Protein AF-A6R473-F1 (afdb_monomer_lite)

Foldseek 3Di:
DPPFPWFKKWWKKWDDDQLAIWIWIFIPNQDDQFKGKIKTAHPPQADPVRHGDPPRIDIDMDGHHPVVVDDKDWDWDADQQKIWIDINNHTDDIDRPSRHDDGTDIDTDMDDDCDPHRHHGGPDDDDDDDDDDDDDDDDPCVVVCNPVVQVVQCVVQVHDDPPGDRDDPPPPPDDDDPVDDDDDDDPPPVVVVVVVVVVVVVVVVVD

Sequence (207 aa):
MENANGGRCAAFFCIHDDKNEIDIEILSREFKPDWFTVHYTTHPALDKHGQVIANATTVIPFHGDNLLNLFQRHRFDWTKEELRFYQNSTLVHANAFQIPDAPGHAYLNVWADGGAWSGAPSTTDVFLTIKLIAIYHNTSASDQGLDKVFNERCKKAGGPSNVTICLDTRVESGVVDPSSSGSAVVPLQLWILSMLCVAFAMVVSAV

pLDDT: mean 85.79, std 13.29, range [46.47, 97.88]

Structure (mmCIF, N/CA/C/O backbone):
data_AF-A6R473-F1
#
_entry.id   AF-A6R473-F1
#
loop_
_atom_site.group_PDB
_atom_site.id
_atom_site.type_symbol
_atom_site.label_atom_id
_atom_site.label_alt_id
_atom_site.label_comp_id
_atom_site.label_asym_id
_atom_site.label_entity_id
_atom_site.label_seq_id
_atom_site.pdbx_PDB_ins_code
_atom_site.Cartn_x
_atom_site.Cartn_y
_atom_site.Cartn_z
_atom_site.occupancy
_atom_site.B_iso_or_equiv
_atom_site.auth_seq_id
_atom_site.auth_comp_id
_atom_site.auth_asym_id
_atom_site.auth_atom_id
_atom_site.pdbx_PDB_model_num
ATOM 1 N N . MET A 1 1 ? 7.375 7.753 -8.113 1.00 82.88 1 MET A N 1
ATOM 2 C CA . MET A 1 1 ? 8.827 7.523 -7.974 1.00 82.88 1 MET A CA 1
ATOM 3 C C . MET A 1 1 ? 9.523 8.410 -8.983 1.00 82.88 1 MET A C 1
ATOM 5 O O . MET A 1 1 ? 9.624 8.052 -10.149 1.00 82.88 1 MET A O 1
ATOM 9 N N . GLU A 1 2 ? 9.882 9.610 -8.548 1.00 85.56 2 GLU A N 1
ATOM 10 C CA . GLU A 1 2 ? 10.487 10.643 -9.389 1.00 85.56 2 GLU A CA 1
ATOM 11 C C . GLU A 1 2 ? 11.970 10.325 -9.617 1.00 85.56 2 GLU A C 1
ATOM 13 O O . GLU A 1 2 ? 12.623 9.768 -8.734 1.00 85.56 2 GLU A O 1
ATOM 18 N N . ASN A 1 3 ? 12.492 10.674 -10.798 1.00 85.50 3 ASN A N 1
ATOM 19 C CA . ASN A 1 3 ? 13.893 10.493 -11.210 1.00 85.50 3 ASN A CA 1
ATOM 20 C C . ASN A 1 3 ? 14.410 9.047 -11.294 1.00 85.50 3 ASN A C 1
ATOM 22 O O . ASN A 1 3 ? 15.611 8.857 -11.476 1.00 85.50 3 ASN A O 1
ATOM 26 N N . ALA A 1 4 ? 13.551 8.029 -11.199 1.00 86.19 4 ALA A N 1
ATOM 27 C CA . ALA A 1 4 ? 13.985 6.637 -11.284 1.00 86.19 4 ALA A CA 1
ATOM 28 C C . ALA A 1 4 ? 14.578 6.302 -12.666 1.00 86.19 4 ALA A C 1
ATOM 30 O O . ALA A 1 4 ? 13.865 6.283 -13.668 1.00 86.19 4 ALA A O 1
ATOM 31 N N . ASN A 1 5 ? 15.878 5.995 -12.702 1.00 88.88 5 ASN A N 1
ATOM 32 C CA . ASN A 1 5 ? 16.591 5.476 -13.868 1.00 88.88 5 ASN A CA 1
ATOM 33 C C . ASN A 1 5 ? 17.264 4.146 -13.499 1.00 88.88 5 ASN A C 1
ATOM 35 O O . ASN A 1 5 ? 18.459 4.082 -13.207 1.00 88.88 5 ASN A O 1
ATOM 39 N N . GLY A 1 6 ? 16.439 3.101 -13.436 1.00 91.31 6 GLY A N 1
ATOM 40 C CA . GLY A 1 6 ? 16.779 1.774 -12.934 1.00 91.31 6 GLY A CA 1
ATOM 41 C C . GLY A 1 6 ? 15.689 1.240 -12.004 1.00 91.31 6 GLY A C 1
ATOM 42 O O . GLY A 1 6 ? 14.563 1.739 -11.978 1.00 91.31 6 GLY A O 1
ATOM 43 N N . GLY A 1 7 ? 16.029 0.203 -11.252 1.00 94.81 7 GLY A N 1
ATOM 44 C CA . GLY A 1 7 ? 15.155 -0.548 -10.364 1.00 94.81 7 GLY A CA 1
ATOM 45 C C . GLY A 1 7 ? 15.055 0.030 -8.954 1.00 94.81 7 GLY A C 1
ATOM 46 O O . GLY A 1 7 ? 16.066 0.369 -8.337 1.00 94.81 7 GLY A O 1
ATOM 47 N N . ARG A 1 8 ? 13.821 0.148 -8.467 1.00 95.12 8 ARG A N 1
ATOM 48 C CA . ARG A 1 8 ? 13.387 0.486 -7.107 1.00 95.12 8 ARG A CA 1
ATOM 49 C C . ARG A 1 8 ? 12.013 -0.150 -6.891 1.00 95.12 8 ARG A C 1
ATOM 51 O O . ARG A 1 8 ? 11.230 -0.228 -7.842 1.00 95.12 8 ARG A O 1
ATOM 58 N N . CYS A 1 9 ? 11.718 -0.544 -5.658 1.00 96.75 9 CYS A N 1
ATOM 59 C CA . CYS A 1 9 ? 10.361 -0.855 -5.220 1.00 96.75 9 CYS A CA 1
ATOM 60 C C . CYS A 1 9 ? 9.870 0.270 -4.308 1.00 96.75 9 CYS A C 1
ATOM 62 O O . CYS A 1 9 ? 10.578 0.656 -3.378 1.00 96.75 9 CYS A O 1
ATOM 64 N N . ALA A 1 10 ? 8.684 0.805 -4.586 1.00 95.94 10 ALA A N 1
ATOM 65 C CA . ALA A 1 10 ? 7.913 1.568 -3.614 1.00 95.94 10 ALA A CA 1
ATOM 66 C C . ALA A 1 10 ? 6.802 0.669 -3.077 1.00 95.94 10 ALA A C 1
ATOM 68 O O . ALA A 1 10 ? 6.020 0.147 -3.874 1.00 95.94 10 ALA A O 1
ATOM 69 N N . ALA A 1 11 ? 6.726 0.530 -1.755 1.00 96.25 11 ALA A N 1
ATOM 70 C CA . ALA A 1 11 ? 5.769 -0.347 -1.099 1.00 96.25 11 ALA A CA 1
ATOM 71 C C . ALA A 1 11 ? 4.962 0.418 -0.049 1.00 96.25 11 ALA A C 1
ATOM 73 O O . ALA A 1 11 ? 5.524 1.167 0.754 1.00 96.25 11 ALA A O 1
ATOM 74 N N . PHE A 1 12 ? 3.647 0.208 -0.054 1.00 96.31 12 PHE A N 1
ATOM 75 C CA . PHE A 1 12 ? 2.775 0.467 1.089 1.00 96.31 12 PHE A CA 1
ATOM 76 C C . PHE A 1 12 ? 2.203 -0.866 1.550 1.00 96.31 12 PHE A C 1
ATOM 78 O O . PHE A 1 12 ? 1.538 -1.539 0.762 1.00 96.31 12 PHE A O 1
ATOM 85 N N . PHE A 1 13 ? 2.456 -1.230 2.802 1.00 96.25 13 PHE A N 1
ATOM 86 C CA . PHE A 1 13 ? 2.133 -2.561 3.293 1.00 96.25 13 PHE A CA 1
ATOM 87 C C . PHE A 1 13 ? 1.716 -2.572 4.758 1.00 96.25 13 PHE A C 1
ATOM 89 O O . PHE A 1 13 ? 2.015 -1.645 5.512 1.00 96.25 13 PHE A O 1
ATOM 96 N N . CYS A 1 14 ? 0.985 -3.610 5.154 1.00 95.56 14 CYS A N 1
ATOM 97 C CA . CYS A 1 14 ? 0.642 -3.896 6.544 1.00 95.56 14 CYS A CA 1
ATOM 98 C C . CYS A 1 14 ? 1.192 -5.271 6.901 1.00 95.56 14 CYS A C 1
ATOM 100 O O . CYS A 1 14 ? 0.820 -6.225 6.229 1.00 95.56 14 CYS A O 1
ATOM 102 N N . ILE A 1 15 ? 2.030 -5.371 7.936 1.00 95.31 15 ILE A N 1
ATOM 103 C CA . ILE A 1 15 ? 2.717 -6.616 8.316 1.00 95.31 15 ILE A CA 1
ATOM 104 C C . ILE A 1 15 ? 2.610 -6.895 9.817 1.00 95.31 15 ILE A C 1
ATOM 106 O O . ILE A 1 15 ? 2.796 -6.004 10.651 1.00 95.31 15 ILE A O 1
ATOM 110 N N . HIS A 1 16 ? 2.337 -8.151 10.158 1.00 95.00 16 HIS A N 1
ATOM 111 C CA . HIS A 1 16 ? 2.552 -8.713 11.493 1.00 95.00 16 HIS A CA 1
ATOM 112 C C . HIS A 1 16 ? 3.714 -9.717 11.487 1.00 95.00 16 HIS A C 1
ATOM 114 O O . HIS A 1 16 ? 4.607 -9.646 12.329 1.00 95.00 16 HIS A O 1
ATOM 120 N N . ASP A 1 17 ? 3.700 -10.632 10.517 1.00 95.25 17 ASP A N 1
ATOM 121 C CA . ASP A 1 17 ? 4.724 -11.641 10.247 1.00 95.25 17 ASP A CA 1
ATOM 122 C C . ASP A 1 17 ? 4.664 -12.069 8.766 1.00 95.25 17 ASP A C 1
ATOM 124 O O . ASP A 1 17 ? 3.782 -11.625 8.031 1.00 95.25 17 ASP A O 1
ATOM 128 N N . ASP A 1 18 ? 5.552 -12.976 8.345 1.00 90.62 18 ASP A N 1
ATOM 129 C CA . ASP A 1 18 ? 5.673 -13.466 6.957 1.00 90.62 18 ASP A CA 1
ATOM 130 C C . ASP A 1 18 ? 4.398 -14.129 6.382 1.00 90.62 18 ASP A C 1
ATOM 132 O O . ASP A 1 18 ? 4.354 -14.485 5.201 1.00 90.62 18 ASP A O 1
ATOM 136 N N . LYS A 1 19 ? 3.376 -14.388 7.210 1.00 93.38 19 LYS A N 1
ATOM 137 C CA . LYS A 1 19 ? 2.084 -14.966 6.799 1.00 93.38 19 LYS A CA 1
ATOM 138 C C . LYS A 1 19 ? 0.922 -13.986 6.914 1.00 93.38 19 LYS A C 1
ATOM 140 O O . LYS A 1 19 ? -0.190 -14.320 6.517 1.00 93.38 19 LYS A O 1
ATOM 145 N N . ASN A 1 20 ? 1.167 -12.821 7.491 1.00 96.12 20 ASN A N 1
ATOM 146 C CA . ASN A 1 20 ? 0.181 -11.802 7.794 1.00 96.12 20 ASN A CA 1
ATOM 147 C C . ASN A 1 20 ? 0.685 -10.474 7.241 1.00 96.12 20 ASN A C 1
ATOM 149 O O . ASN A 1 20 ? 0.965 -9.539 7.996 1.00 96.12 20 ASN A O 1
ATOM 153 N N . GLU A 1 21 ? 0.824 -10.424 5.919 1.00 96.88 21 GLU A N 1
ATOM 154 C CA . GLU A 1 21 ? 1.293 -9.248 5.201 1.00 96.88 21 GLU A CA 1
ATOM 155 C C . GLU A 1 21 ? 0.448 -8.985 3.947 1.00 96.88 21 GLU A C 1
ATOM 157 O O . GLU A 1 21 ? 0.025 -9.907 3.240 1.00 96.88 21 GLU A O 1
ATOM 162 N N . ILE A 1 22 ? 0.139 -7.705 3.737 1.00 97.38 22 ILE A N 1
ATOM 163 C CA . ILE A 1 22 ? -0.607 -7.178 2.592 1.00 97.38 22 ILE A CA 1
ATOM 164 C C . ILE A 1 22 ? 0.241 -6.099 1.949 1.00 97.38 22 ILE A C 1
ATOM 166 O O . ILE A 1 22 ? 0.521 -5.098 2.611 1.00 97.38 22 ILE A O 1
ATOM 170 N N . ASP A 1 23 ? 0.501 -6.228 0.653 1.00 97.50 23 ASP A N 1
ATOM 171 C CA . ASP A 1 23 ? 1.357 -5.303 -0.077 1.00 97.50 23 ASP A CA 1
ATOM 172 C C . ASP A 1 23 ? 0.655 -4.631 -1.245 1.00 97.50 23 ASP A C 1
ATOM 174 O O . ASP A 1 23 ? -0.131 -5.226 -1.993 1.00 97.50 23 ASP A O 1
ATOM 178 N N . ILE A 1 24 ? 1.013 -3.366 -1.432 1.00 97.88 24 ILE A N 1
ATOM 179 C CA . ILE A 1 24 ? 0.855 -2.638 -2.681 1.00 97.88 24 ILE A CA 1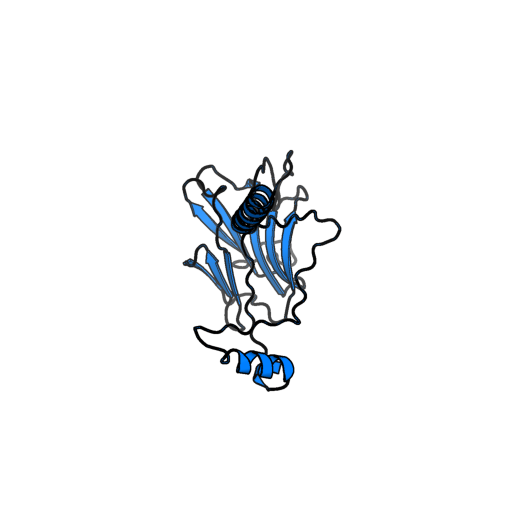
ATOM 180 C C . ILE A 1 24 ? 2.248 -2.193 -3.111 1.00 97.88 24 ILE A C 1
ATOM 182 O O . ILE A 1 24 ? 2.802 -1.248 -2.543 1.00 97.88 24 ILE A O 1
ATOM 186 N N . GLU A 1 25 ? 2.788 -2.846 -4.135 1.00 97.81 25 GLU A N 1
ATOM 187 C CA . GLU A 1 25 ? 4.139 -2.595 -4.629 1.00 97.81 25 GLU A CA 1
ATOM 188 C C . GLU A 1 25 ? 4.144 -2.082 -6.065 1.00 97.81 25 GLU A C 1
ATOM 190 O O . GLU A 1 25 ? 3.389 -2.525 -6.936 1.00 97.81 25 GLU A O 1
ATOM 195 N N . ILE A 1 26 ? 5.034 -1.129 -6.323 1.00 96.38 26 ILE A N 1
ATOM 196 C CA . ILE A 1 26 ? 5.258 -0.547 -7.641 1.00 96.38 26 ILE A CA 1
ATOM 197 C C . ILE A 1 26 ? 6.747 -0.624 -7.941 1.00 96.38 26 ILE A C 1
ATOM 199 O O . ILE A 1 26 ? 7.571 -0.139 -7.163 1.00 96.38 26 ILE A O 1
ATOM 203 N N . LEU A 1 27 ? 7.087 -1.186 -9.099 1.00 96.19 27 LEU A N 1
ATOM 204 C CA . LEU A 1 27 ? 8.467 -1.421 -9.507 1.00 96.19 27 LEU A CA 1
ATOM 205 C C . LEU A 1 27 ? 8.863 -0.449 -10.619 1.00 96.19 27 LEU A C 1
ATOM 207 O O . LEU A 1 27 ? 8.323 -0.495 -11.724 1.00 96.19 27 LEU A O 1
ATOM 211 N N . SER A 1 28 ? 9.848 0.417 -10.370 1.00 94.00 28 SER A N 1
ATOM 212 C CA . SER A 1 28 ? 10.250 1.432 -11.360 1.00 94.00 28 SER A CA 1
ATOM 213 C C . SER A 1 28 ? 10.844 0.827 -12.633 1.00 94.00 28 SER A C 1
ATOM 215 O O . SER A 1 28 ? 10.762 1.426 -13.701 1.00 94.00 28 SER A O 1
ATOM 217 N N . ARG A 1 29 ? 11.399 -0.388 -12.551 1.00 93.06 29 ARG A N 1
ATOM 218 C CA . ARG A 1 29 ? 11.903 -1.133 -13.717 1.00 93.06 29 ARG A CA 1
ATOM 219 C C . ARG A 1 29 ? 10.800 -1.510 -14.718 1.00 93.06 29 ARG A C 1
ATOM 221 O O . ARG A 1 29 ? 11.099 -1.837 -15.864 1.00 93.06 29 ARG A O 1
ATOM 228 N N . GLU A 1 30 ? 9.545 -1.517 -14.271 1.00 94.19 30 GLU A N 1
ATOM 229 C CA . GLU A 1 30 ? 8.376 -1.890 -15.071 1.00 94.19 30 GLU A CA 1
ATOM 230 C C . GLU A 1 30 ? 7.690 -0.669 -15.689 1.00 94.19 30 GLU A C 1
ATOM 232 O O . GLU A 1 30 ? 6.730 -0.813 -16.442 1.00 94.19 30 GLU A O 1
ATOM 237 N N . PHE A 1 31 ? 8.199 0.537 -15.423 1.00 92.12 31 PHE A N 1
ATOM 238 C CA . PHE A 1 31 ? 7.650 1.764 -15.980 1.00 92.12 31 PHE A CA 1
ATOM 239 C C . PHE A 1 31 ? 7.823 1.816 -17.495 1.00 92.12 31 PHE A C 1
ATOM 241 O O . PHE A 1 31 ? 8.910 1.599 -18.039 1.00 92.12 31 PHE A O 1
ATOM 248 N N . LYS A 1 32 ? 6.728 2.149 -18.174 1.00 89.94 32 LYS A N 1
ATOM 249 C CA . LYS A 1 32 ? 6.668 2.505 -19.590 1.00 89.94 32 LYS A CA 1
ATOM 250 C C . LYS A 1 32 ? 6.157 3.945 -19.723 1.00 89.94 32 LYS A C 1
ATOM 252 O O . LYS A 1 32 ? 5.627 4.491 -18.756 1.00 89.94 32 LYS A O 1
ATOM 257 N N . PRO A 1 33 ? 6.328 4.586 -20.895 1.00 84.56 33 PRO A N 1
ATOM 258 C CA . PRO A 1 33 ? 5.891 5.969 -21.093 1.00 84.56 33 PRO A CA 1
ATOM 259 C C . PRO A 1 33 ? 4.405 6.214 -20.787 1.00 84.56 33 PRO A C 1
ATOM 261 O O . PRO A 1 33 ? 4.052 7.285 -20.302 1.00 84.56 33 PRO A O 1
ATOM 264 N N . ASP A 1 34 ? 3.557 5.225 -21.057 1.00 88.44 34 ASP A N 1
ATOM 265 C CA . ASP A 1 34 ? 2.094 5.310 -21.031 1.00 88.44 34 ASP A CA 1
ATOM 266 C C . ASP A 1 34 ? 1.431 4.317 -20.060 1.00 88.44 34 ASP A C 1
ATOM 268 O O . ASP A 1 34 ? 0.206 4.318 -19.921 1.00 88.44 34 ASP A O 1
ATOM 272 N N . TRP A 1 35 ? 2.211 3.465 -19.383 1.00 91.69 35 TRP A N 1
ATOM 273 C CA . TRP A 1 35 ? 1.686 2.531 -18.388 1.00 91.69 35 TRP A CA 1
ATOM 274 C C . TRP A 1 35 ? 2.726 2.034 -17.381 1.00 91.69 35 TRP A C 1
ATOM 276 O O . TRP A 1 35 ? 3.935 2.094 -17.605 1.00 91.69 35 TRP A O 1
ATOM 286 N N . PHE A 1 36 ? 2.243 1.513 -16.258 1.00 93.00 36 PHE A N 1
ATOM 287 C CA . PHE A 1 36 ? 3.035 0.761 -15.285 1.00 93.00 36 PHE A CA 1
ATOM 288 C C . PHE A 1 36 ? 2.170 -0.304 -14.608 1.00 93.00 36 PHE A C 1
ATOM 290 O O . PHE A 1 36 ? 0.944 -0.274 -14.703 1.00 93.00 36 PHE A O 1
ATOM 297 N N . THR A 1 37 ? 2.799 -1.248 -13.922 1.00 95.44 37 THR A N 1
ATOM 298 C CA . THR A 1 37 ? 2.126 -2.306 -13.161 1.00 95.44 37 THR A CA 1
ATOM 299 C C . THR A 1 37 ? 2.164 -2.038 -11.665 1.00 95.44 37 THR A C 1
ATOM 301 O O . THR A 1 37 ? 3.130 -1.486 -11.137 1.00 95.44 37 THR A O 1
ATOM 304 N N . VAL A 1 38 ? 1.094 -2.440 -10.983 1.00 96.88 38 VAL A N 1
ATOM 305 C CA . VAL A 1 38 ? 1.035 -2.510 -9.519 1.00 96.88 38 VAL A CA 1
ATOM 306 C C . VAL A 1 38 ? 0.844 -3.966 -9.135 1.00 96.88 38 VAL A C 1
ATOM 308 O O . VAL A 1 38 ? 0.017 -4.665 -9.729 1.00 96.88 38 VAL A O 1
ATOM 311 N N . HIS A 1 39 ? 1.602 -4.398 -8.139 1.00 97.44 39 HIS A N 1
ATOM 312 C CA . HIS A 1 39 ? 1.531 -5.727 -7.557 1.00 97.44 39 HIS A CA 1
ATOM 313 C C . HIS A 1 39 ? 0.733 -5.632 -6.263 1.00 97.44 39 HIS A C 1
ATOM 315 O O . HIS A 1 39 ? 1.089 -4.875 -5.361 1.00 97.44 39 HIS A O 1
ATOM 321 N N . TYR A 1 40 ? -0.377 -6.360 -6.210 1.00 96.88 40 TYR A N 1
ATOM 322 C CA . TYR A 1 40 ? -1.219 -6.496 -5.029 1.00 96.88 40 TYR A CA 1
ATOM 323 C C . TYR A 1 40 ? -1.003 -7.887 -4.455 1.00 96.88 40 TYR A C 1
ATOM 325 O O . TYR A 1 40 ? -1.442 -8.865 -5.069 1.00 96.88 40 TYR A O 1
ATOM 333 N N . THR A 1 41 ? -0.315 -7.975 -3.321 1.00 96.00 41 THR A N 1
ATOM 334 C CA . THR A 1 41 ? 0.120 -9.255 -2.756 1.00 96.00 41 THR A CA 1
ATOM 335 C C . THR A 1 41 ? -0.496 -9.492 -1.382 1.00 96.00 41 THR A C 1
ATOM 337 O O . THR A 1 41 ? -0.605 -8.582 -0.566 1.00 96.00 41 THR A O 1
ATOM 340 N N . THR A 1 42 ? -0.913 -10.731 -1.136 1.00 95.56 42 THR A N 1
ATOM 341 C CA . THR A 1 42 ? -1.146 -11.290 0.199 1.00 95.56 42 THR A CA 1
ATOM 342 C C . THR A 1 42 ? -0.087 -12.340 0.458 1.00 95.56 42 THR A C 1
ATOM 344 O O . THR A 1 42 ? 0.052 -13.275 -0.334 1.00 95.56 42 THR A O 1
ATOM 347 N N . HIS A 1 43 ? 0.667 -12.183 1.536 1.00 95.50 43 HIS A N 1
ATOM 348 C CA . HIS A 1 43 ? 1.774 -13.073 1.844 1.00 95.50 43 HIS A CA 1
ATOM 349 C C . HIS A 1 43 ? 1.323 -14.361 2.549 1.00 95.50 43 HIS A C 1
ATOM 351 O O . HIS A 1 43 ? 0.352 -14.360 3.308 1.00 95.50 43 HIS A O 1
ATOM 357 N N . PRO A 1 44 ? 2.043 -15.477 2.331 1.00 95.44 44 PRO A N 1
ATOM 358 C CA . PRO A 1 44 ? 3.266 -15.588 1.529 1.00 95.44 44 PRO A CA 1
ATOM 359 C C . PRO A 1 44 ? 3.019 -15.633 0.010 1.00 95.44 44 PRO A C 1
ATOM 361 O O . PRO A 1 44 ? 2.173 -16.385 -0.470 1.00 95.44 44 PRO A O 1
ATOM 364 N N . ALA A 1 45 ? 3.843 -14.907 -0.757 1.00 93.81 45 ALA A N 1
ATOM 365 C CA . ALA A 1 45 ? 3.825 -14.938 -2.226 1.00 93.81 45 ALA A CA 1
ATOM 366 C C . ALA A 1 45 ? 4.445 -16.214 -2.828 1.00 93.81 45 ALA A C 1
ATOM 368 O O . ALA A 1 45 ? 4.102 -16.628 -3.940 1.00 93.81 45 ALA A O 1
ATOM 369 N N . LEU A 1 46 ? 5.373 -16.839 -2.098 1.00 94.12 46 LEU A N 1
ATOM 370 C CA . LEU A 1 46 ? 6.113 -18.027 -2.515 1.00 94.12 46 LEU A CA 1
ATOM 371 C C . LEU A 1 46 ? 5.875 -19.181 -1.540 1.00 94.12 46 LEU A C 1
ATOM 373 O O . LEU A 1 46 ? 5.762 -18.983 -0.330 1.00 94.12 46 LEU A O 1
ATOM 377 N N . ASP A 1 47 ? 5.832 -20.405 -2.056 1.00 94.12 47 ASP A N 1
ATOM 378 C CA . ASP A 1 47 ? 5.775 -21.604 -1.233 1.00 94.12 47 ASP A CA 1
ATOM 379 C C . ASP A 1 47 ? 7.157 -21.975 -0.664 1.00 94.12 47 ASP A C 1
ATOM 381 O O . ASP A 1 47 ? 8.187 -21.361 -0.948 1.00 94.12 47 ASP A O 1
ATOM 385 N N . LYS A 1 48 ? 7.202 -23.045 0.135 1.00 94.19 48 LYS A N 1
ATOM 386 C CA . LYS A 1 48 ? 8.442 -23.558 0.747 1.00 94.19 48 LYS A CA 1
ATOM 387 C C . LYS A 1 48 ? 9.512 -24.020 -0.259 1.00 94.19 48 LYS A C 1
ATOM 389 O O . LYS A 1 48 ? 10.631 -24.321 0.149 1.00 94.19 48 LYS A O 1
ATOM 394 N N . HIS A 1 49 ? 9.165 -24.148 -1.538 1.00 95.12 49 HIS A N 1
ATOM 395 C CA . HIS A 1 49 ? 10.056 -24.515 -2.637 1.00 95.12 49 HIS A CA 1
ATOM 396 C C . HIS A 1 49 ? 10.428 -23.302 -3.508 1.00 95.12 49 HIS A C 1
ATOM 398 O O . HIS A 1 49 ? 11.074 -23.472 -4.545 1.00 95.12 49 HIS A O 1
ATOM 404 N N . GLY A 1 50 ? 10.029 -22.091 -3.103 1.00 91.19 50 GLY A N 1
ATOM 405 C CA . GLY A 1 50 ? 10.252 -20.856 -3.849 1.00 91.19 50 GLY A CA 1
ATOM 406 C C . GLY A 1 50 ? 9.372 -20.725 -5.094 1.00 91.19 50 GLY A C 1
ATOM 407 O O . GLY A 1 50 ? 9.689 -19.923 -5.969 1.00 91.19 50 GLY A O 1
ATOM 408 N N . GLN A 1 51 ? 8.306 -21.521 -5.215 1.00 93.88 51 GLN A N 1
ATOM 409 C CA . GLN A 1 51 ? 7.359 -21.420 -6.323 1.00 93.88 51 GLN A CA 1
ATOM 410 C C . GLN A 1 51 ? 6.276 -20.395 -6.002 1.00 93.88 51 GLN A C 1
ATOM 412 O O . GLN A 1 51 ? 5.819 -20.309 -4.865 1.00 93.88 51 GLN A O 1
ATOM 417 N N . VAL A 1 52 ? 5.840 -19.639 -7.011 1.00 91.81 52 VAL A N 1
ATOM 418 C CA . VAL A 1 52 ? 4.764 -18.652 -6.854 1.00 91.81 52 VAL A CA 1
ATOM 419 C C . VAL A 1 52 ? 3.478 -19.349 -6.427 1.00 91.81 52 VAL A C 1
ATOM 421 O O . VAL A 1 52 ? 3.012 -20.283 -7.085 1.00 91.81 52 VAL A O 1
ATOM 424 N N . ILE A 1 53 ? 2.886 -18.867 -5.338 1.00 94.62 53 ILE A N 1
ATOM 425 C CA . ILE A 1 53 ? 1.570 -19.307 -4.893 1.00 94.62 53 ILE A CA 1
ATOM 426 C C . ILE A 1 53 ? 0.526 -18.648 -5.794 1.00 94.62 53 ILE A C 1
ATOM 428 O O . ILE A 1 53 ? 0.449 -17.424 -5.914 1.00 94.62 53 ILE A O 1
ATOM 432 N N . ALA A 1 54 ? -0.290 -19.473 -6.450 1.00 91.06 54 ALA A N 1
ATOM 433 C CA . ALA A 1 54 ? -1.356 -18.979 -7.312 1.00 91.06 54 ALA A CA 1
ATOM 434 C C . ALA A 1 54 ? -2.303 -18.056 -6.525 1.00 91.06 54 ALA A C 1
ATOM 436 O O . ALA A 1 54 ? -2.747 -18.406 -5.434 1.00 91.06 54 ALA A O 1
ATOM 437 N N . ASN A 1 55 ? -2.632 -16.901 -7.108 1.00 89.12 55 ASN A N 1
ATOM 438 C CA . ASN A 1 55 ? -3.490 -15.852 -6.538 1.00 89.12 55 ASN A CA 1
ATOM 439 C C . ASN A 1 55 ? -2.938 -15.105 -5.308 1.00 89.12 55 ASN A C 1
ATOM 441 O O . ASN A 1 55 ? -3.648 -14.234 -4.801 1.00 89.12 55 ASN A O 1
ATOM 445 N N . ALA A 1 56 ? -1.711 -15.393 -4.852 1.00 92.50 56 ALA A N 1
ATOM 446 C CA . ALA A 1 56 ? -1.076 -14.619 -3.783 1.00 92.50 56 ALA A CA 1
ATOM 447 C C . ALA A 1 56 ? -0.735 -13.198 -4.253 1.00 92.50 56 ALA A C 1
ATOM 449 O O . ALA A 1 56 ? -1.030 -12.238 -3.553 1.00 92.50 56 ALA A O 1
ATOM 450 N N . THR A 1 57 ? -0.215 -13.055 -5.477 1.00 94.75 57 THR A N 1
ATOM 451 C CA . THR A 1 57 ? 0.018 -11.755 -6.126 1.00 94.75 57 THR A CA 1
ATOM 452 C C . THR A 1 57 ? -0.892 -11.589 -7.335 1.00 94.75 57 THR A C 1
ATOM 454 O O . THR A 1 57 ? -0.962 -12.459 -8.204 1.00 94.75 57 THR A O 1
ATOM 457 N N . THR A 1 58 ? -1.557 -10.440 -7.422 1.00 95.19 58 THR A N 1
ATOM 458 C CA . THR A 1 58 ? -2.282 -9.996 -8.614 1.00 95.19 58 THR A CA 1
ATOM 459 C C . THR A 1 58 ? -1.594 -8.771 -9.199 1.00 95.19 58 THR A C 1
ATOM 461 O O . THR A 1 58 ? -1.439 -7.754 -8.525 1.00 95.19 58 THR A O 1
ATOM 464 N N . VAL A 1 59 ? -1.188 -8.867 -10.465 1.00 96.62 59 VAL A N 1
ATOM 465 C CA . VAL A 1 59 ? -0.483 -7.797 -11.179 1.00 96.62 59 VAL A CA 1
ATOM 466 C C . VAL A 1 59 ? -1.464 -7.083 -12.095 1.00 96.62 59 VAL A C 1
ATOM 468 O O . VAL A 1 59 ? -2.006 -7.694 -13.017 1.00 96.62 59 VAL A O 1
ATOM 471 N N . ILE A 1 60 ? -1.693 -5.793 -11.853 1.00 95.81 60 ILE A N 1
ATOM 472 C CA . ILE A 1 60 ? -2.634 -4.989 -12.638 1.00 95.81 60 ILE A CA 1
ATOM 473 C C . ILE A 1 60 ? -1.865 -3.915 -13.417 1.00 95.81 60 ILE A C 1
ATOM 475 O O . ILE A 1 60 ? -1.170 -3.103 -12.797 1.00 95.81 60 ILE A O 1
ATOM 479 N N . PRO A 1 61 ? -1.964 -3.887 -14.760 1.00 95.19 61 PRO A N 1
ATOM 480 C CA . PRO A 1 61 ? -1.427 -2.800 -15.561 1.00 95.19 61 PRO A CA 1
ATOM 481 C C . PRO A 1 61 ? -2.354 -1.583 -15.503 1.00 95.19 61 PRO A C 1
ATOM 483 O O . PRO A 1 61 ? -3.578 -1.701 -15.584 1.00 95.19 61 PRO A O 1
ATOM 486 N N . PHE A 1 62 ? -1.761 -0.400 -15.418 1.00 90.88 62 PHE A N 1
ATOM 487 C CA . PHE A 1 62 ? -2.467 0.872 -15.416 1.00 90.88 62 PHE A CA 1
ATOM 488 C C . PHE A 1 62 ? -1.945 1.755 -16.528 1.00 90.88 62 PHE A C 1
ATOM 490 O O . PHE A 1 62 ? -0.752 2.043 -16.580 1.00 90.88 62 PHE A O 1
ATOM 497 N N . HIS A 1 63 ? -2.863 2.185 -17.388 1.00 91.12 63 HIS A N 1
ATOM 498 C CA . HIS A 1 63 ? -2.590 3.007 -18.558 1.00 91.12 63 HIS A CA 1
ATOM 499 C C . HIS A 1 63 ? -3.058 4.439 -18.331 1.00 91.12 63 HIS A C 1
ATOM 501 O O . HIS A 1 63 ? -4.069 4.677 -17.664 1.00 91.12 63 HIS A O 1
ATOM 507 N N . GLY A 1 64 ? -2.340 5.393 -18.904 1.00 84.62 64 GLY A N 1
ATOM 508 C CA . GLY A 1 64 ? -2.733 6.789 -18.861 1.00 84.62 64 GLY A CA 1
ATOM 509 C C . GLY A 1 64 ? -1.614 7.726 -19.273 1.00 84.62 64 GLY A C 1
ATOM 510 O O . GLY A 1 64 ? -0.426 7.423 -19.150 1.00 84.62 64 GLY A O 1
ATOM 511 N N . ASP A 1 65 ? -2.016 8.911 -19.708 1.00 81.56 65 ASP A N 1
ATOM 512 C CA . ASP A 1 65 ? -1.072 9.971 -20.008 1.00 81.56 65 ASP A CA 1
ATOM 513 C C . ASP A 1 65 ? -0.504 10.533 -18.706 1.00 81.56 65 ASP A C 1
ATOM 515 O O . ASP A 1 65 ? -1.234 10.833 -17.757 1.00 81.56 65 ASP A O 1
ATOM 519 N N . ASN A 1 66 ? 0.815 10.721 -18.671 1.00 80.50 66 ASN A N 1
ATOM 520 C CA . ASN A 1 66 ? 1.492 11.425 -17.585 1.00 80.50 66 ASN A CA 1
ATOM 521 C C . ASN A 1 66 ? 1.338 10.770 -16.192 1.00 80.50 66 ASN A C 1
ATOM 523 O O . ASN A 1 66 ? 1.453 11.448 -15.170 1.00 80.50 66 ASN A O 1
ATOM 527 N N . LEU A 1 67 ? 1.101 9.452 -16.140 1.00 80.44 67 LEU A N 1
ATOM 528 C CA . LEU A 1 67 ? 0.849 8.698 -14.905 1.00 80.44 67 LEU A CA 1
ATOM 529 C C . LEU A 1 67 ? 1.908 8.911 -13.815 1.00 80.44 67 LEU A C 1
ATOM 531 O O . LEU A 1 67 ? 1.567 9.024 -12.639 1.00 80.44 67 LEU A O 1
ATOM 535 N N . LEU A 1 68 ? 3.181 8.999 -14.206 1.00 79.06 68 LEU A N 1
ATOM 536 C CA . LEU A 1 68 ? 4.308 9.141 -13.280 1.00 79.06 68 LEU A CA 1
ATOM 537 C C . LEU A 1 68 ? 4.391 10.521 -12.613 1.00 79.06 68 LEU A C 1
ATOM 539 O O . LEU A 1 68 ? 5.049 10.653 -11.585 1.00 79.06 68 LEU A O 1
ATOM 543 N N . ASN A 1 69 ? 3.707 11.524 -13.168 1.00 81.31 69 ASN A N 1
ATOM 544 C CA . ASN A 1 69 ? 3.705 12.900 -12.670 1.00 81.31 69 ASN A CA 1
ATOM 545 C C . ASN A 1 69 ? 2.391 13.268 -11.956 1.00 81.31 69 ASN A C 1
ATOM 547 O O . ASN A 1 69 ? 2.165 14.434 -11.629 1.00 81.31 69 ASN A O 1
ATOM 551 N N . LEU A 1 70 ? 1.504 12.295 -11.727 1.00 85.94 70 LEU A N 1
ATOM 552 C CA . LEU A 1 70 ? 0.223 12.488 -11.055 1.00 85.94 70 LEU A CA 1
ATOM 553 C C . LEU A 1 70 ? 0.134 11.620 -9.801 1.00 85.94 70 LEU A C 1
ATOM 555 O O . LEU A 1 70 ? 0.511 10.450 -9.803 1.00 85.94 70 LEU A O 1
ATOM 559 N N . PHE A 1 71 ? -0.435 12.180 -8.731 1.00 90.25 71 PHE A N 1
ATOM 560 C CA . PHE A 1 71 ? -0.747 11.404 -7.534 1.00 90.25 71 PHE A CA 1
ATOM 561 C C . PHE A 1 71 ? -1.834 10.373 -7.833 1.00 90.25 71 PHE A C 1
ATOM 563 O O . PHE A 1 71 ? -2.948 10.733 -8.212 1.00 90.25 71 PHE A O 1
ATOM 570 N N . GLN A 1 72 ? -1.517 9.107 -7.581 1.00 90.19 72 GLN A N 1
ATOM 571 C CA . GLN A 1 72 ? -2.455 7.991 -7.649 1.00 90.19 72 GLN A CA 1
ATOM 572 C C . GLN A 1 72 ? -2.954 7.653 -6.244 1.00 90.19 72 GLN A C 1
ATOM 574 O O . GLN A 1 72 ? -2.201 7.727 -5.270 1.00 90.19 72 GLN A O 1
ATOM 579 N N . ARG A 1 73 ? -4.231 7.279 -6.120 1.00 93.75 73 ARG A N 1
ATOM 580 C CA . ARG A 1 73 ? -4.779 6.777 -4.855 1.00 93.75 73 ARG A CA 1
ATOM 581 C C . ARG A 1 73 ? -4.780 5.258 -4.871 1.00 93.75 73 ARG A C 1
ATOM 583 O O . ARG A 1 73 ? -5.527 4.662 -5.640 1.00 93.75 73 ARG A O 1
ATOM 590 N N . HIS A 1 74 ? -4.029 4.662 -3.957 1.00 95.62 74 HIS A N 1
ATOM 591 C CA . HIS A 1 74 ? -4.076 3.235 -3.664 1.00 95.62 74 HIS A CA 1
ATOM 592 C C . HIS A 1 74 ? -4.764 3.021 -2.315 1.00 95.62 74 HIS A C 1
ATOM 594 O O . HIS A 1 74 ? -4.647 3.856 -1.416 1.00 95.62 74 HIS A O 1
ATOM 600 N N . ARG A 1 75 ? -5.531 1.939 -2.194 1.00 96.44 75 ARG A N 1
ATOM 601 C CA . ARG A 1 75 ? -6.244 1.567 -0.967 1.00 96.44 75 ARG A CA 1
ATOM 602 C C . ARG A 1 75 ? -6.425 0.058 -0.936 1.00 96.44 75 ARG A C 1
ATOM 604 O O . ARG A 1 75 ? -6.719 -0.529 -1.974 1.00 96.44 75 ARG A O 1
ATOM 611 N N . PHE A 1 76 ? -6.350 -0.530 0.248 1.00 96.81 76 PHE A N 1
ATOM 612 C CA . PHE A 1 76 ? -6.941 -1.834 0.509 1.00 96.81 76 PHE A CA 1
ATOM 613 C C . PHE A 1 76 ? -7.963 -1.724 1.645 1.00 96.81 76 PHE A C 1
ATOM 615 O O . PHE A 1 76 ? -7.792 -0.917 2.556 1.00 96.81 76 PHE A O 1
ATOM 622 N N . ASP A 1 77 ? -9.028 -2.516 1.560 1.00 96.88 77 ASP A N 1
ATOM 623 C CA . ASP A 1 77 ? -9.979 -2.758 2.641 1.00 96.88 77 ASP A CA 1
ATOM 624 C C . ASP A 1 77 ? -9.799 -4.192 3.112 1.00 96.88 77 ASP A C 1
ATOM 626 O O . ASP A 1 77 ? -9.947 -5.121 2.317 1.00 96.88 77 ASP A O 1
ATOM 630 N N . TRP A 1 78 ? -9.498 -4.359 4.395 1.00 95.75 78 TRP A N 1
ATOM 631 C CA . TRP A 1 78 ? -9.227 -5.650 5.011 1.00 95.75 78 TRP A CA 1
ATOM 632 C C . TRP A 1 78 ? -10.279 -5.950 6.080 1.00 95.75 78 TRP A C 1
ATOM 634 O O . TRP A 1 78 ? -10.509 -5.160 6.997 1.00 95.75 78 TRP A O 1
ATOM 644 N N . THR A 1 79 ? -10.933 -7.097 5.929 1.00 94.75 79 THR A N 1
ATOM 645 C CA . THR A 1 79 ? -11.890 -7.671 6.883 1.00 94.75 79 THR A CA 1
ATOM 646 C C . THR A 1 79 ? -11.494 -9.115 7.185 1.00 94.75 79 THR A C 1
ATOM 648 O O . THR A 1 79 ? -10.509 -9.606 6.642 1.00 94.75 79 THR A O 1
ATOM 651 N N . LYS A 1 80 ? -12.250 -9.823 8.029 1.00 93.25 80 LYS A N 1
ATOM 652 C CA . LYS A 1 80 ? -11.976 -11.246 8.288 1.00 93.25 80 LYS A CA 1
ATOM 653 C C . LYS A 1 80 ? -12.356 -12.138 7.105 1.00 93.25 80 LYS A C 1
ATOM 655 O O . LYS A 1 80 ? -11.868 -13.257 7.004 1.00 93.25 80 LYS A O 1
ATOM 660 N N . GLU A 1 81 ? -13.255 -11.664 6.250 1.00 95.06 81 GLU A N 1
ATOM 661 C CA . GLU A 1 81 ? -13.874 -12.441 5.179 1.00 95.06 81 GLU A CA 1
ATOM 662 C C . GLU A 1 81 ? -13.238 -12.184 3.814 1.00 95.06 81 GLU A C 1
ATOM 664 O O . GLU A 1 81 ? -13.262 -13.058 2.949 1.00 95.06 81 GLU A O 1
ATOM 669 N N . GLU A 1 82 ? -12.682 -10.991 3.606 1.00 95.81 82 GLU A N 1
ATOM 670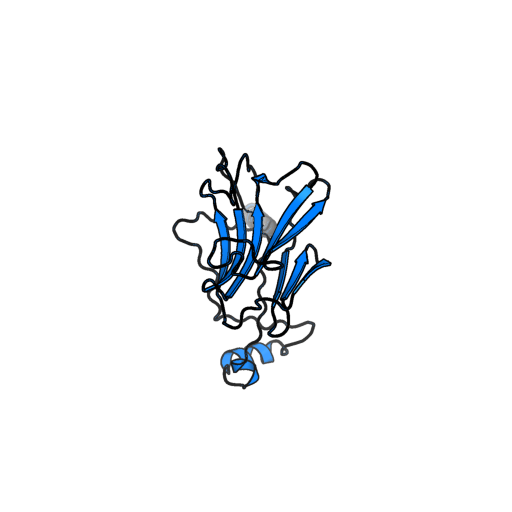 C CA . GLU A 1 82 ? -12.096 -10.601 2.329 1.00 95.81 82 GLU A CA 1
ATOM 671 C C . GLU A 1 82 ? -11.089 -9.456 2.452 1.00 95.81 82 GLU A C 1
ATOM 673 O O . GLU A 1 82 ? -11.139 -8.626 3.371 1.00 95.81 82 GLU A O 1
ATOM 678 N N . LEU A 1 83 ? -10.236 -9.379 1.433 1.00 96.56 83 LEU A N 1
ATOM 679 C CA . LEU A 1 83 ? -9.360 -8.261 1.142 1.00 96.56 83 LEU A CA 1
ATOM 680 C C . LEU A 1 83 ? -9.711 -7.692 -0.237 1.00 96.56 83 LEU A C 1
ATOM 682 O O . LEU A 1 83 ? -9.793 -8.418 -1.230 1.00 96.56 83 LEU A O 1
ATOM 686 N N . ARG A 1 84 ? -9.922 -6.377 -0.306 1.00 97.44 84 ARG A N 1
ATOM 687 C CA . ARG A 1 84 ? -10.253 -5.660 -1.545 1.00 97.44 84 ARG A CA 1
ATOM 688 C C . ARG A 1 84 ? -9.242 -4.567 -1.814 1.00 97.44 84 ARG A C 1
ATOM 690 O O . ARG A 1 84 ? -9.027 -3.716 -0.962 1.00 97.44 84 ARG A O 1
ATOM 697 N N . PHE A 1 85 ? -8.702 -4.525 -3.022 1.00 97.44 85 PHE A N 1
ATOM 698 C CA . PHE A 1 85 ? -7.772 -3.498 -3.464 1.00 97.44 85 PHE A CA 1
ATOM 699 C C . PHE A 1 85 ? -8.437 -2.538 -4.434 1.00 97.44 85 PHE A C 1
ATOM 701 O O . PHE A 1 85 ? -9.165 -2.937 -5.346 1.00 97.44 85 PHE A O 1
ATOM 708 N N . TYR A 1 86 ? -8.126 -1.259 -4.269 1.00 96.94 86 TYR A N 1
ATOM 709 C CA . TYR A 1 86 ? -8.637 -0.188 -5.098 1.00 96.94 86 TYR A CA 1
ATOM 710 C C . TYR A 1 86 ? -7.503 0.665 -5.646 1.00 96.94 86 TYR A C 1
ATOM 712 O O . TYR A 1 86 ? -6.538 0.987 -4.945 1.00 96.94 86 TYR A O 1
ATOM 720 N N . GLN A 1 87 ? -7.689 1.120 -6.879 1.00 94.06 87 GLN A N 1
ATOM 721 C CA . GLN A 1 87 ? -6.894 2.182 -7.472 1.00 94.06 87 GLN A CA 1
ATOM 722 C C . GLN A 1 87 ? -7.826 3.289 -7.967 1.00 94.06 87 GLN A C 1
ATOM 724 O O . GLN A 1 87 ? -8.819 3.024 -8.641 1.00 94.06 87 GLN A O 1
ATOM 729 N N . ASN A 1 88 ? -7.559 4.535 -7.573 1.00 92.62 88 ASN A N 1
ATOM 730 C CA . ASN A 1 88 ? -8.379 5.704 -7.911 1.00 92.62 88 ASN A CA 1
ATOM 731 C C . ASN A 1 88 ? -9.884 5.496 -7.651 1.00 92.62 88 ASN A C 1
ATOM 733 O O . ASN A 1 88 ? -10.737 5.973 -8.393 1.00 92.62 88 ASN A O 1
ATOM 737 N N . SER A 1 89 ? -10.206 4.822 -6.540 1.00 93.88 89 SER A N 1
ATOM 738 C CA . SER A 1 89 ? -11.573 4.468 -6.107 1.00 93.88 89 SER A CA 1
ATOM 739 C C . SER A 1 89 ? -12.274 3.387 -6.942 1.00 93.88 89 SER A C 1
ATOM 741 O O . SER A 1 89 ? -13.439 3.097 -6.689 1.00 93.88 89 SER A O 1
ATOM 743 N N . THR A 1 90 ? -11.574 2.755 -7.884 1.00 95.50 90 THR A N 1
ATOM 744 C CA . THR A 1 90 ? -12.060 1.591 -8.637 1.00 95.50 90 THR A CA 1
ATOM 745 C C . THR A 1 90 ? -11.554 0.316 -7.979 1.00 95.50 90 THR A C 1
ATOM 747 O O . THR A 1 90 ? -10.369 0.235 -7.666 1.00 95.50 90 THR A O 1
ATOM 750 N N . LEU A 1 91 ? -12.433 -0.664 -7.756 1.00 97.06 91 LEU A N 1
ATOM 751 C CA . LEU A 1 91 ? -12.044 -1.998 -7.291 1.00 97.06 91 LEU A CA 1
ATOM 752 C C . LEU A 1 91 ? -11.240 -2.691 -8.398 1.00 97.06 91 LEU A C 1
ATOM 754 O O . LEU A 1 91 ? -11.750 -2.846 -9.506 1.00 97.06 91 LEU A O 1
ATOM 758 N N . VAL A 1 92 ? -10.006 -3.096 -8.102 1.00 95.94 92 VAL A N 1
ATOM 759 C CA . VAL A 1 92 ? -9.103 -3.728 -9.084 1.00 95.94 92 VAL A CA 1
ATOM 760 C C . VAL A 1 92 ? -8.830 -5.193 -8.782 1.00 95.94 92 VAL A C 1
ATOM 762 O O . VAL A 1 92 ? -8.558 -5.963 -9.696 1.00 95.94 92 VAL A O 1
ATOM 765 N N . HIS A 1 93 ? -8.929 -5.586 -7.513 1.00 94.50 93 HIS A N 1
ATOM 766 C CA . HIS A 1 93 ? -8.750 -6.966 -7.081 1.00 94.50 93 HIS A CA 1
ATOM 767 C C . HIS A 1 93 ? -9.526 -7.217 -5.791 1.00 94.50 93 HIS A C 1
ATOM 769 O O . HIS A 1 93 ? -9.637 -6.332 -4.943 1.00 94.50 93 HIS A O 1
ATOM 775 N N . ALA A 1 94 ? -10.057 -8.423 -5.641 1.00 94.88 94 ALA A N 1
ATOM 776 C CA . ALA A 1 94 ? -10.645 -8.897 -4.400 1.00 94.88 94 ALA A CA 1
ATOM 777 C C . ALA A 1 94 ? -10.279 -10.367 -4.223 1.00 94.88 94 ALA A C 1
ATOM 779 O O . ALA A 1 94 ? -10.422 -11.157 -5.159 1.00 94.88 94 ALA A O 1
ATOM 780 N N . ASN A 1 95 ? -9.827 -10.746 -3.033 1.00 90.31 95 ASN A N 1
ATOM 781 C CA . ASN A 1 95 ? -9.594 -12.142 -2.700 1.00 90.31 95 ASN A CA 1
ATOM 782 C C . ASN A 1 95 ? -10.084 -12.465 -1.283 1.00 90.31 95 ASN A C 1
ATOM 784 O O . ASN A 1 95 ? -10.259 -11.596 -0.431 1.00 90.31 95 ASN A O 1
ATOM 788 N N . ALA A 1 96 ? -10.337 -13.752 -1.068 1.00 93.38 96 ALA A N 1
ATOM 789 C CA . ALA A 1 96 ? -10.581 -14.332 0.250 1.00 93.38 96 ALA A CA 1
ATOM 790 C C . ALA A 1 96 ? -9.487 -15.360 0.603 1.00 93.38 96 ALA A C 1
ATOM 792 O O . ALA A 1 96 ? -9.703 -16.306 1.356 1.00 93.38 96 ALA A O 1
ATOM 793 N N . PHE A 1 97 ? -8.321 -15.219 -0.029 1.00 89.38 97 PHE A N 1
ATOM 794 C CA . PHE A 1 97 ? -7.186 -16.124 0.085 1.00 89.38 97 PHE A CA 1
ATOM 795 C C . PHE A 1 97 ? -6.108 -15.462 0.938 1.00 89.38 97 PHE A C 1
ATOM 797 O O . PHE A 1 97 ? -5.819 -14.294 0.711 1.00 89.38 97 PHE A O 1
ATOM 804 N N . GLN A 1 98 ? -5.538 -16.204 1.897 1.00 91.62 98 GLN A N 1
ATOM 805 C CA . GLN A 1 98 ? -4.469 -15.716 2.786 1.00 91.62 98 GLN A CA 1
ATOM 806 C C . GLN A 1 98 ? -4.776 -14.342 3.408 1.00 91.62 98 GLN A C 1
ATOM 808 O O . GLN A 1 98 ? -3.928 -13.460 3.471 1.00 91.62 98 GLN A O 1
ATOM 813 N N . ILE A 1 99 ? -6.021 -14.161 3.856 1.00 94.94 99 ILE A N 1
ATOM 814 C CA . ILE A 1 99 ? -6.424 -12.958 4.582 1.00 94.94 99 ILE A CA 1
ATOM 815 C C . ILE A 1 99 ? -5.667 -12.949 5.916 1.00 94.94 99 ILE A C 1
ATOM 817 O O . ILE A 1 99 ? -5.793 -13.933 6.654 1.00 94.94 99 ILE A O 1
ATOM 821 N N . PRO A 1 100 ? -4.932 -11.875 6.260 1.00 94.94 100 PRO A N 1
ATOM 822 C CA . PRO A 1 100 ? -4.293 -11.793 7.565 1.00 94.94 100 PRO A CA 1
ATOM 823 C C . PRO A 1 100 ? -5.317 -11.863 8.699 1.00 94.94 100 PRO A C 1
ATOM 825 O O . PRO A 1 100 ? -6.421 -11.317 8.594 1.00 94.94 100 PRO A O 1
ATOM 828 N N . ASP A 1 101 ? -4.946 -12.511 9.798 1.00 94.25 101 ASP A N 1
ATOM 829 C CA . ASP A 1 101 ? -5.801 -12.706 10.974 1.00 94.25 101 ASP A CA 1
ATOM 830 C C . ASP A 1 101 ? -5.256 -12.043 12.252 1.00 94.25 101 ASP A C 1
ATOM 832 O O . ASP A 1 101 ? -5.944 -12.012 13.279 1.00 94.25 101 ASP A O 1
ATOM 836 N N . ALA A 1 102 ? -4.070 -11.436 12.171 1.00 92.81 102 ALA A N 1
ATOM 837 C CA . ALA A 1 102 ? -3.401 -10.737 13.262 1.00 92.81 102 ALA A CA 1
ATOM 838 C C . ALA A 1 102 ? -3.222 -9.234 12.967 1.00 92.81 102 ALA A C 1
ATOM 840 O O . ALA A 1 102 ? -2.972 -8.860 11.821 1.00 92.81 102 ALA A O 1
ATOM 841 N N . PRO A 1 103 ? -3.318 -8.347 13.981 1.00 89.00 103 PRO A N 1
ATOM 842 C CA . PRO A 1 103 ? -3.073 -6.919 13.796 1.00 89.00 103 PRO A CA 1
ATOM 843 C C . PRO A 1 103 ? -1.616 -6.661 13.392 1.00 89.00 103 PRO A C 1
ATOM 845 O O . PRO A 1 103 ? -0.692 -7.150 14.044 1.00 89.00 103 PRO A O 1
ATOM 848 N N . GLY A 1 104 ? -1.427 -5.859 12.346 1.00 88.75 104 GLY A N 1
ATOM 849 C CA . GLY A 1 104 ? -0.116 -5.501 11.813 1.00 88.75 104 GLY A CA 1
ATOM 850 C C . GLY A 1 104 ? 0.229 -4.022 11.968 1.00 88.75 104 GLY A C 1
ATOM 851 O O . GLY A 1 104 ? -0.579 -3.197 12.404 1.00 88.75 104 GLY A O 1
ATOM 852 N N . HIS A 1 105 ? 1.452 -3.694 11.573 1.00 89.44 105 HIS A N 1
ATOM 853 C CA . HIS A 1 105 ? 1.957 -2.335 11.455 1.00 89.44 105 HIS A CA 1
ATOM 854 C C . HIS A 1 105 ? 1.929 -1.905 9.990 1.00 89.44 105 HIS A C 1
ATOM 856 O O . HIS A 1 105 ? 2.343 -2.657 9.110 1.00 89.44 105 HIS A O 1
ATOM 862 N N . ALA A 1 106 ? 1.453 -0.686 9.735 1.00 90.44 106 ALA A N 1
ATOM 863 C CA . ALA A 1 106 ? 1.485 -0.100 8.404 1.00 90.44 106 ALA A CA 1
ATOM 864 C C . ALA A 1 106 ? 2.845 0.561 8.147 1.00 90.44 106 ALA A C 1
ATOM 866 O O . ALA A 1 106 ? 3.281 1.413 8.923 1.00 90.44 106 ALA A O 1
ATOM 867 N N . TYR A 1 107 ? 3.468 0.215 7.028 1.00 91.75 107 TYR A N 1
ATOM 868 C CA . TYR A 1 107 ? 4.739 0.762 6.582 1.00 91.75 107 TYR A CA 1
ATOM 869 C C . TYR A 1 107 ? 4.619 1.352 5.185 1.00 91.75 107 TYR A C 1
ATOM 871 O O . TYR A 1 107 ? 3.803 0.946 4.356 1.00 91.75 107 TYR A O 1
ATOM 879 N N . LEU A 1 108 ? 5.484 2.326 4.930 1.00 92.38 108 LEU A N 1
ATOM 880 C CA . LEU A 1 108 ? 5.716 2.873 3.611 1.00 92.38 108 LEU A CA 1
ATOM 881 C C . LEU A 1 108 ? 7.219 3.032 3.419 1.00 92.38 108 LEU A C 1
ATOM 883 O O . LEU A 1 108 ? 7.881 3.657 4.248 1.00 92.38 108 LEU A O 1
ATOM 887 N N . ASN A 1 109 ? 7.750 2.525 2.314 1.00 92.44 109 ASN A N 1
ATOM 888 C CA . ASN A 1 109 ? 9.151 2.720 1.972 1.00 92.44 109 ASN A CA 1
ATOM 889 C C . ASN A 1 109 ? 9.377 2.798 0.455 1.00 92.44 109 ASN A C 1
ATOM 891 O O . ASN A 1 109 ? 8.499 2.532 -0.369 1.00 92.44 109 ASN A O 1
ATOM 895 N N . VAL A 1 110 ? 10.594 3.203 0.101 1.00 93.25 110 VAL A N 1
ATOM 896 C CA . VAL A 1 110 ? 11.170 3.020 -1.228 1.00 93.25 110 VAL A CA 1
ATOM 897 C C . VAL A 1 110 ? 12.559 2.424 -1.050 1.00 93.25 110 VAL A C 1
ATOM 899 O O . VAL A 1 110 ? 13.364 2.941 -0.278 1.00 93.25 110 VAL A O 1
ATOM 902 N N . TRP A 1 111 ? 12.841 1.316 -1.725 1.00 93.56 111 TRP A N 1
ATOM 903 C CA . TRP A 1 111 ? 14.068 0.552 -1.511 1.00 93.56 111 TRP A CA 1
ATOM 904 C C . TRP A 1 111 ? 14.591 -0.071 -2.805 1.00 93.56 111 TRP A C 1
ATOM 906 O O . TRP A 1 111 ? 13.934 -0.069 -3.849 1.00 93.56 111 TRP A O 1
ATOM 916 N N . ALA A 1 112 ? 15.830 -0.555 -2.753 1.00 93.50 112 ALA A N 1
ATOM 917 C CA . ALA A 1 112 ? 16.425 -1.380 -3.800 1.00 93.50 112 ALA A CA 1
ATOM 918 C C . ALA A 1 112 ? 17.558 -2.215 -3.228 1.00 93.50 112 ALA A C 1
ATOM 920 O O . ALA A 1 112 ? 18.338 -1.728 -2.413 1.00 93.50 112 ALA A O 1
ATOM 921 N N . ASP A 1 113 ? 17.677 -3.427 -3.745 1.00 94.62 113 ASP A N 1
ATOM 922 C CA . ASP A 1 113 ? 18.691 -4.406 -3.365 1.00 94.62 113 ASP A CA 1
ATOM 923 C C . ASP A 1 113 ? 19.425 -5.001 -4.581 1.00 94.62 113 ASP A C 1
ATOM 925 O O . ASP A 1 113 ? 20.360 -5.780 -4.416 1.00 94.62 113 ASP A O 1
ATOM 929 N N . GLY A 1 114 ? 19.025 -4.647 -5.810 1.00 95.06 114 GLY A N 1
ATOM 930 C CA . GLY A 1 114 ? 19.574 -5.241 -7.031 1.00 95.06 114 GLY A CA 1
ATOM 931 C C . GLY A 1 114 ? 19.036 -6.636 -7.352 1.00 95.06 114 GLY A C 1
ATOM 932 O O . GLY A 1 114 ? 19.478 -7.247 -8.325 1.00 95.06 114 GLY A O 1
ATOM 933 N N . GLY A 1 115 ? 18.097 -7.142 -6.553 1.00 94.19 115 GLY A N 1
ATOM 934 C CA . GLY A 1 115 ? 17.519 -8.467 -6.688 1.00 94.19 115 GLY A CA 1
ATOM 935 C C . GLY A 1 115 ? 16.547 -8.598 -7.859 1.00 94.19 115 GLY A C 1
ATOM 936 O O . GLY A 1 115 ? 16.198 -7.642 -8.555 1.00 94.19 115 GLY A O 1
ATOM 937 N N . ALA A 1 116 ? 16.052 -9.821 -8.054 1.00 92.38 116 ALA A N 1
ATOM 938 C CA . ALA A 1 116 ? 15.102 -10.142 -9.119 1.00 92.38 116 ALA A CA 1
ATOM 939 C C . ALA A 1 116 ? 13.738 -9.449 -8.960 1.00 92.38 116 ALA A C 1
ATOM 941 O O . ALA A 1 116 ? 12.971 -9.439 -9.921 1.00 92.38 116 ALA A O 1
ATOM 942 N N . TRP A 1 117 ? 13.438 -8.857 -7.801 1.00 93.69 117 TRP A N 1
ATOM 943 C CA . TRP A 1 117 ? 12.232 -8.060 -7.573 1.00 93.69 117 TRP A CA 1
ATOM 944 C C . TRP A 1 117 ? 12.459 -6.581 -7.897 1.00 93.69 117 TRP A C 1
ATOM 946 O O . TRP A 1 117 ? 11.896 -6.065 -8.859 1.00 93.69 117 TRP A O 1
ATOM 956 N N . SER A 1 118 ? 13.369 -5.912 -7.183 1.00 94.31 118 SER A N 1
ATOM 957 C CA . SER A 1 118 ? 13.616 -4.478 -7.379 1.00 94.31 118 SER A CA 1
ATOM 958 C C . SER A 1 118 ? 14.323 -4.160 -8.708 1.00 94.31 118 SER A C 1
ATOM 960 O O . SER A 1 118 ? 14.069 -3.114 -9.305 1.00 94.31 118 SER A O 1
ATOM 962 N N . GLY A 1 119 ? 15.136 -5.085 -9.233 1.00 95.00 119 GLY A N 1
ATOM 963 C CA . GLY A 1 119 ? 15.986 -4.887 -10.409 1.00 95.00 119 GLY A CA 1
ATOM 964 C C . GLY A 1 119 ? 17.278 -4.121 -10.099 1.00 95.00 119 GLY A C 1
ATOM 965 O O . GLY A 1 119 ? 17.490 -3.654 -8.984 1.00 95.00 119 GLY A O 1
ATOM 966 N N . ALA A 1 120 ? 18.152 -3.979 -11.103 1.00 95.25 120 ALA A N 1
ATOM 967 C CA . ALA A 1 120 ? 19.418 -3.252 -10.962 1.00 95.25 120 ALA A CA 1
ATOM 968 C C . ALA A 1 120 ? 19.169 -1.818 -10.448 1.00 95.25 120 ALA A C 1
ATOM 970 O O . ALA A 1 120 ? 18.389 -1.115 -11.091 1.00 95.25 120 ALA A O 1
ATOM 971 N N . PRO A 1 121 ? 19.786 -1.364 -9.338 1.00 94.62 121 PRO A N 1
ATOM 972 C CA . PRO A 1 121 ? 19.371 -0.133 -8.668 1.00 94.62 121 PRO A CA 1
ATOM 973 C C . PRO A 1 121 ? 19.482 1.118 -9.542 1.00 94.62 121 PRO A C 1
ATOM 975 O O . PRO A 1 121 ? 20.373 1.220 -10.385 1.00 94.62 121 PRO A O 1
ATOM 978 N N . SER A 1 122 ? 18.601 2.096 -9.302 1.00 91.69 122 SER A N 1
ATOM 979 C CA . SER A 1 122 ? 18.683 3.408 -9.966 1.00 91.69 122 SER A CA 1
ATOM 980 C C . SER A 1 122 ? 20.048 4.067 -9.764 1.00 91.69 122 SER A C 1
ATOM 982 O O . SER A 1 122 ? 20.548 4.096 -8.637 1.00 91.69 122 SER A O 1
ATOM 984 N N . THR A 1 123 ? 20.605 4.639 -10.835 1.00 89.12 123 THR A N 1
ATOM 985 C CA . THR A 1 123 ? 21.877 5.392 -10.815 1.00 89.12 123 THR A CA 1
ATOM 986 C C . THR A 1 123 ? 21.733 6.823 -10.292 1.00 89.12 123 THR A C 1
ATOM 988 O O . THR A 1 123 ? 22.724 7.527 -10.114 1.00 89.12 123 THR A O 1
ATOM 991 N N . THR A 1 124 ? 20.497 7.248 -10.049 1.00 89.50 124 THR A N 1
ATOM 992 C CA . THR A 1 124 ? 20.092 8.556 -9.531 1.00 89.50 124 THR A CA 1
ATOM 993 C C . THR A 1 124 ? 19.325 8.405 -8.222 1.00 89.50 124 THR A C 1
ATOM 995 O O . THR A 1 124 ? 18.746 7.344 -7.950 1.00 89.50 124 THR A O 1
ATOM 998 N N . ASP A 1 125 ? 19.263 9.494 -7.454 1.00 88.56 125 ASP A N 1
ATOM 999 C CA . ASP A 1 125 ? 18.355 9.608 -6.314 1.00 88.56 125 ASP A CA 1
ATOM 1000 C C . ASP A 1 125 ? 16.905 9.476 -6.786 1.00 88.56 125 ASP A C 1
ATOM 1002 O O . ASP A 1 125 ? 16.500 10.083 -7.781 1.00 88.56 125 ASP A O 1
ATOM 1006 N N . VAL A 1 126 ? 16.126 8.671 -6.063 1.00 88.94 126 VAL A N 1
ATOM 1007 C CA . VAL A 1 126 ? 14.722 8.391 -6.376 1.00 88.94 126 VAL A CA 1
ATOM 1008 C C . VAL A 1 126 ? 13.855 8.846 -5.222 1.00 88.94 126 VAL A C 1
ATOM 1010 O O . VAL A 1 126 ? 14.089 8.461 -4.079 1.00 88.94 126 VAL A O 1
ATOM 1013 N N . PHE A 1 127 ? 12.821 9.621 -5.537 1.00 88.00 127 PHE A N 1
ATOM 1014 C CA . PHE A 1 127 ? 11.929 10.189 -4.533 1.00 88.00 127 PHE A CA 1
ATOM 1015 C C . PHE A 1 127 ? 10.537 9.562 -4.622 1.00 88.00 127 PHE A C 1
ATOM 1017 O O . PHE A 1 127 ? 9.943 9.441 -5.701 1.00 88.00 127 PHE A O 1
ATOM 1024 N N . LEU A 1 128 ? 10.005 9.155 -3.469 1.00 89.69 128 LEU A N 1
ATOM 1025 C CA . LEU A 1 128 ? 8.610 8.766 -3.310 1.00 89.69 128 LEU A CA 1
ATOM 1026 C C . LEU A 1 128 ? 7.856 9.912 -2.631 1.00 89.69 128 LEU A C 1
ATOM 1028 O O . LEU A 1 128 ? 7.998 10.139 -1.433 1.00 89.69 128 LEU A O 1
ATOM 1032 N N . THR A 1 129 ? 7.047 10.628 -3.408 1.00 89.50 129 THR A N 1
ATOM 1033 C CA . THR A 1 129 ? 6.247 11.749 -2.910 1.00 89.50 129 THR A CA 1
ATOM 1034 C C . THR A 1 129 ? 4.872 11.263 -2.468 1.00 89.50 129 THR A C 1
ATOM 1036 O O . THR A 1 129 ? 4.145 10.636 -3.239 1.00 89.50 129 THR A O 1
ATOM 1039 N N . ILE A 1 130 ? 4.486 11.596 -1.236 1.00 89.12 130 ILE A N 1
ATOM 1040 C CA . ILE A 1 130 ? 3.216 11.179 -0.637 1.00 89.12 130 ILE A CA 1
ATOM 1041 C C . ILE A 1 130 ? 2.381 12.398 -0.291 1.00 89.12 130 ILE A C 1
ATOM 1043 O O . ILE A 1 130 ? 2.834 13.305 0.402 1.00 89.12 130 ILE A O 1
ATOM 1047 N N . LYS A 1 131 ? 1.132 12.402 -0.761 1.00 90.31 131 LYS A N 1
ATOM 1048 C CA . LYS A 1 131 ? 0.187 13.487 -0.482 1.00 90.31 131 LYS A CA 1
ATOM 1049 C C . LYS A 1 131 ? -0.624 13.261 0.791 1.00 90.31 131 LYS A C 1
ATOM 1051 O O . LYS A 1 131 ? -0.912 14.217 1.503 1.00 90.31 131 LYS A O 1
ATOM 1056 N N . LEU A 1 132 ? -1.050 12.024 1.040 1.00 88.69 132 LEU A N 1
ATOM 1057 C CA . LEU A 1 132 ? -1.901 11.664 2.171 1.00 88.69 132 LEU A CA 1
ATOM 1058 C C . LEU A 1 132 ? -1.774 10.170 2.460 1.00 88.69 132 LEU A C 1
ATOM 1060 O O . LEU A 1 132 ? -1.855 9.362 1.537 1.00 88.69 132 LEU A O 1
ATOM 1064 N N . ILE A 1 133 ? -1.675 9.831 3.741 1.00 88.81 133 ILE A N 1
ATOM 1065 C CA . ILE A 1 133 ? -1.939 8.490 4.259 1.00 88.81 133 ILE A CA 1
ATOM 1066 C C . ILE A 1 133 ? -3.135 8.627 5.196 1.00 88.81 133 ILE A C 1
ATOM 1068 O O . ILE A 1 133 ? -3.146 9.496 6.067 1.00 88.81 133 ILE A O 1
ATOM 1072 N N . ALA A 1 134 ? -4.154 7.803 4.983 1.00 89.12 134 ALA A N 1
ATOM 1073 C CA . ALA A 1 134 ? -5.325 7.731 5.841 1.00 89.12 134 ALA A CA 1
ATOM 1074 C C . ALA A 1 134 ? -5.547 6.269 6.217 1.00 89.12 134 ALA A C 1
ATOM 1076 O O . ALA A 1 134 ? -5.635 5.415 5.337 1.00 89.12 134 ALA A O 1
ATOM 1077 N N . ILE A 1 135 ? -5.623 6.000 7.518 1.00 89.25 135 ILE A N 1
ATOM 1078 C CA . ILE A 1 135 ? -5.862 4.670 8.070 1.00 89.25 135 ILE A CA 1
ATOM 1079 C C . ILE A 1 135 ? -7.153 4.745 8.874 1.00 89.25 135 ILE A C 1
ATOM 1081 O O . ILE A 1 135 ? -7.337 5.650 9.690 1.00 89.25 135 ILE A O 1
ATOM 1085 N N . TYR A 1 136 ? -8.044 3.798 8.606 1.00 88.94 136 TYR A N 1
ATOM 1086 C CA . TYR A 1 136 ? -9.293 3.611 9.325 1.00 88.94 136 TYR A CA 1
ATOM 1087 C C . TYR A 1 136 ? -9.278 2.210 9.910 1.00 88.94 136 TYR A C 1
ATOM 1089 O O . TYR A 1 136 ? -8.962 1.252 9.205 1.00 88.94 136 TYR A O 1
ATOM 1097 N N . HIS A 1 137 ? -9.628 2.089 11.183 1.00 87.56 137 HIS A N 1
ATOM 1098 C CA . HIS A 1 137 ? -9.671 0.810 11.874 1.00 87.56 137 HIS A CA 1
ATOM 1099 C C . HIS A 1 137 ? -10.899 0.724 12.770 1.00 87.56 137 HIS A C 1
ATOM 1101 O O . HIS A 1 137 ? -11.394 1.730 13.281 1.00 87.56 137 HIS A O 1
ATOM 1107 N N . ASN A 1 138 ? -11.366 -0.504 12.968 1.00 85.19 138 ASN A N 1
ATOM 1108 C CA . ASN A 1 138 ? -12.362 -0.814 13.985 1.00 85.19 138 ASN A CA 1
ATOM 1109 C C . ASN A 1 138 ? -11.655 -1.091 15.314 1.00 85.19 138 ASN A C 1
ATOM 1111 O O . ASN A 1 138 ? -10.542 -1.622 15.337 1.00 85.19 138 ASN A O 1
ATOM 1115 N N . THR A 1 139 ? -12.312 -0.777 16.429 1.00 82.44 139 THR A N 1
ATOM 1116 C CA . THR A 1 139 ? -11.744 -0.947 17.769 1.00 82.44 139 THR A CA 1
ATOM 1117 C C . THR A 1 139 ? -12.680 -1.769 18.654 1.00 82.44 139 THR A C 1
ATOM 1119 O O . THR A 1 139 ? -13.589 -1.251 19.299 1.00 82.44 139 THR A O 1
ATOM 1122 N N . SER A 1 140 ? -12.408 -3.073 18.771 1.00 84.31 140 SER A N 1
ATOM 1123 C CA . SER A 1 140 ? -13.223 -3.984 19.595 1.00 84.31 140 SER A CA 1
ATOM 1124 C C . SER A 1 140 ? -13.345 -3.528 21.056 1.00 84.31 140 SER A C 1
ATOM 1126 O O . SER A 1 140 ? -14.387 -3.706 21.682 1.00 84.31 140 SER A O 1
ATOM 1128 N N . ALA A 1 141 ? -12.289 -2.925 21.615 1.00 85.56 141 ALA A N 1
ATOM 1129 C CA . ALA A 1 141 ? -12.302 -2.394 22.977 1.00 85.56 141 ALA A CA 1
ATOM 1130 C C . ALA A 1 141 ? -13.202 -1.152 23.112 1.00 85.56 141 ALA A C 1
ATOM 1132 O O . ALA A 1 141 ? -13.912 -1.014 24.112 1.00 85.56 141 ALA A O 1
ATOM 1133 N N . SER A 1 142 ? -13.245 -0.276 22.105 1.00 87.75 142 SER A N 1
ATOM 1134 C CA . SER A 1 142 ? -14.125 0.894 22.119 1.00 87.75 142 SER A CA 1
ATOM 1135 C C . SER A 1 142 ? -15.584 0.477 21.973 1.00 87.75 142 SER A C 1
ATOM 1137 O O . SER A 1 142 ? -16.418 0.977 22.730 1.00 87.75 142 SER A O 1
ATOM 1139 N N . ASP A 1 143 ? -15.871 -0.497 21.102 1.00 87.25 143 ASP A N 1
ATOM 1140 C CA . ASP A 1 143 ? -17.211 -1.073 20.913 1.00 87.25 143 ASP A CA 1
ATOM 1141 C C . ASP A 1 143 ? -17.749 -1.720 22.199 1.00 87.25 143 ASP A C 1
ATOM 1143 O O . ASP A 1 143 ? -18.937 -1.636 22.505 1.00 87.25 143 ASP A O 1
ATOM 1147 N N . GLN A 1 144 ? -16.864 -2.312 23.006 1.00 91.75 144 GLN A N 1
ATOM 1148 C CA . GLN A 1 144 ? -17.194 -2.870 24.324 1.00 91.75 144 GLN A CA 1
ATOM 1149 C C . GLN A 1 144 ? -17.242 -1.819 25.447 1.00 91.75 144 GLN A C 1
ATOM 1151 O O . GLN A 1 144 ? -17.490 -2.154 26.606 1.00 91.75 144 GLN A O 1
ATOM 1156 N N . GLY A 1 145 ? -16.993 -0.542 25.145 1.00 89.75 145 GLY A N 1
ATOM 1157 C CA . GLY A 1 145 ? -16.987 0.533 26.138 1.00 89.75 145 GLY A CA 1
ATOM 1158 C C . GLY A 1 145 ? -15.733 0.587 27.019 1.00 89.75 145 GLY A C 1
ATOM 1159 O O . GLY A 1 145 ? -15.711 1.334 28.001 1.00 89.75 145 GLY A O 1
ATOM 1160 N N . LEU A 1 146 ? -14.693 -0.184 26.692 1.00 91.38 146 LEU A N 1
ATOM 1161 C CA . LEU A 1 146 ? -13.461 -0.285 27.478 1.00 91.38 146 LEU A CA 1
ATOM 1162 C C . LEU A 1 146 ? -12.533 0.918 27.245 1.00 91.38 146 LEU A C 1
ATOM 1164 O O . LEU A 1 146 ? -11.891 1.389 28.186 1.00 91.38 146 LEU A O 1
ATOM 1168 N N . ASP A 1 147 ? -12.560 1.512 26.049 1.00 90.44 147 ASP A N 1
ATOM 1169 C CA . ASP A 1 147 ? -11.782 2.713 25.710 1.00 90.44 147 ASP A CA 1
ATOM 1170 C C . ASP A 1 147 ? -12.505 4.008 26.114 1.00 90.44 147 ASP A C 1
ATOM 1172 O O . ASP A 1 147 ? -12.815 4.869 25.288 1.00 90.44 147 ASP A O 1
ATOM 1176 N N . LYS A 1 148 ? -12.790 4.169 27.412 1.00 92.06 148 LYS A N 1
ATOM 1177 C CA . LYS A 1 148 ? -13.630 5.269 27.934 1.00 92.06 148 LYS A CA 1
ATOM 1178 C C . LYS A 1 148 ? -13.218 6.656 27.430 1.00 92.06 148 LYS A C 1
ATOM 1180 O O . LYS A 1 148 ? -14.065 7.421 26.984 1.00 92.06 148 LYS A O 1
ATOM 1185 N N . VAL A 1 149 ? -11.917 6.958 27.440 1.00 90.50 149 VAL A N 1
ATOM 1186 C CA . VAL A 1 149 ? -11.383 8.260 26.999 1.00 90.50 149 VAL A CA 1
ATOM 1187 C C . VAL A 1 149 ? -11.633 8.502 25.506 1.00 90.50 149 VAL A C 1
ATOM 1189 O O . VAL A 1 149 ? -12.046 9.597 25.120 1.00 90.50 149 VAL A O 1
ATOM 1192 N N . PHE A 1 150 ? -11.407 7.488 24.662 1.00 90.50 150 PHE A N 1
ATOM 1193 C CA . PHE A 1 150 ? -11.689 7.573 23.228 1.00 90.50 150 PHE A CA 1
ATOM 1194 C C . PHE A 1 150 ? -13.190 7.760 22.990 1.00 90.50 150 PHE A C 1
ATOM 1196 O O . PHE A 1 150 ? -13.586 8.691 22.289 1.00 90.50 150 PHE A O 1
ATOM 1203 N N . ASN A 1 151 ? -14.021 6.948 23.645 1.00 92.00 151 ASN A N 1
ATOM 1204 C CA . ASN A 1 151 ? -15.475 6.980 23.506 1.00 92.00 151 ASN A CA 1
ATOM 1205 C C . ASN A 1 151 ? -16.077 8.323 23.929 1.00 92.00 151 ASN A C 1
ATOM 1207 O O . ASN A 1 151 ? -16.931 8.868 23.231 1.00 92.00 151 ASN A O 1
ATOM 1211 N N . GLU A 1 152 ? -15.610 8.906 25.033 1.00 92.81 152 GLU A N 1
ATOM 1212 C CA . GLU A 1 152 ? -16.050 10.231 25.477 1.00 92.81 152 GLU A CA 1
ATOM 1213 C C . GLU A 1 152 ? -15.674 11.329 24.477 1.00 92.81 152 GLU A C 1
ATOM 1215 O O . GLU A 1 152 ? -16.504 12.189 24.167 1.00 92.81 152 GLU A O 1
ATOM 1220 N N . ARG A 1 153 ? -14.447 11.302 23.938 1.00 91.25 153 ARG A N 1
ATOM 1221 C CA . ARG A 1 153 ? -14.016 12.244 22.895 1.00 91.25 153 ARG A CA 1
ATOM 1222 C C . ARG A 1 153 ? -14.843 12.076 21.621 1.00 91.25 153 ARG A C 1
ATOM 1224 O O . ARG A 1 153 ? -15.339 13.065 21.088 1.00 91.25 153 ARG A O 1
ATOM 1231 N N . CYS A 1 154 ? -15.012 10.840 21.163 1.00 90.94 154 CYS A N 1
ATOM 1232 C CA . CYS A 1 154 ? -15.778 10.502 19.969 1.00 90.94 154 CYS A CA 1
ATOM 1233 C C . CYS A 1 154 ? -17.238 10.961 20.103 1.00 90.94 154 CYS A C 1
ATOM 1235 O O . CYS A 1 154 ? -17.762 11.639 19.221 1.00 90.94 154 CYS A O 1
ATOM 1237 N N . LYS A 1 155 ? -17.869 10.720 21.260 1.00 92.69 155 LYS A N 1
ATOM 1238 C CA . LYS A 1 155 ? -19.225 11.199 21.566 1.00 92.69 155 LYS A CA 1
ATOM 1239 C C . LYS A 1 155 ? -19.333 12.725 21.532 1.00 92.69 155 LYS A C 1
ATOM 1241 O O . LYS A 1 155 ? -20.294 13.243 20.972 1.00 92.69 155 LYS A O 1
ATOM 1246 N N . LYS A 1 156 ? -18.358 13.456 22.090 1.00 91.62 156 LYS A N 1
ATOM 1247 C CA . LYS A 1 156 ? -18.326 14.933 22.031 1.00 91.62 156 LYS A CA 1
ATOM 1248 C C . LYS A 1 156 ? -18.232 15.464 20.596 1.00 91.62 156 LYS A C 1
ATOM 1250 O O . LYS A 1 156 ? -18.752 16.540 20.330 1.00 91.62 156 LYS A O 1
ATOM 1255 N N . ALA A 1 157 ? -17.614 14.710 19.688 1.00 89.12 157 ALA A N 1
ATOM 1256 C CA . ALA A 1 157 ? -17.545 15.034 18.263 1.00 89.12 157 ALA A CA 1
ATOM 1257 C C . ALA A 1 157 ? -18.819 14.653 17.471 1.00 89.12 157 ALA A C 1
ATOM 1259 O O . ALA A 1 157 ? -18.866 14.862 16.262 1.00 89.12 157 ALA A O 1
ATOM 1260 N N . GLY A 1 158 ? -19.847 14.099 18.129 1.00 90.56 158 GLY A N 1
ATOM 1261 C CA . GLY A 1 158 ? -21.095 13.652 17.498 1.00 90.56 158 GLY A CA 1
ATOM 1262 C C . GLY A 1 158 ? -21.210 12.135 17.307 1.00 90.56 158 GLY A C 1
ATOM 1263 O O . GLY A 1 158 ? -22.235 11.672 16.816 1.00 90.56 158 GLY A O 1
ATOM 1264 N N . GLY A 1 159 ? -20.206 11.362 17.736 1.00 88.19 159 GLY A N 1
ATOM 1265 C CA . GLY A 1 159 ? -20.146 9.908 17.562 1.00 88.19 159 GLY A CA 1
ATOM 1266 C C . GLY A 1 159 ? -19.824 9.483 16.122 1.00 88.19 159 GLY A C 1
ATOM 1267 O O . GLY A 1 159 ? -19.812 10.327 15.228 1.00 88.19 159 GLY A O 1
ATOM 1268 N N . PRO A 1 160 ? -19.551 8.190 15.870 1.00 85.56 160 PRO A N 1
ATOM 1269 C CA . PRO A 1 160 ? -19.283 7.695 14.522 1.00 85.56 160 PRO A CA 1
ATOM 1270 C C . PRO A 1 160 ? -20.506 7.900 13.621 1.00 85.56 160 PRO A C 1
ATOM 1272 O O . PRO A 1 160 ? -21.621 7.518 13.979 1.00 85.56 160 PRO A O 1
ATOM 1275 N N . SER A 1 161 ? -20.313 8.509 12.454 1.00 85.81 161 SER A N 1
ATOM 1276 C CA . SER A 1 161 ? -21.376 8.711 11.466 1.00 85.81 161 SER A CA 1
ATOM 1277 C C . SER A 1 161 ? -20.789 8.889 10.065 1.00 85.81 161 SER A C 1
ATOM 1279 O O . SER A 1 161 ? -19.576 8.986 9.901 1.00 85.81 161 SER A O 1
ATOM 1281 N N . ASN A 1 162 ? -21.643 9.029 9.049 1.00 83.31 162 ASN A N 1
ATOM 1282 C CA . ASN A 1 162 ? -21.198 9.321 7.680 1.00 83.31 162 ASN A CA 1
ATOM 1283 C C . ASN A 1 162 ? -20.466 10.671 7.541 1.00 83.31 162 ASN A C 1
ATOM 1285 O O . ASN A 1 162 ? -19.834 10.913 6.517 1.00 83.31 162 ASN A O 1
ATOM 1289 N N . VAL A 1 163 ? -20.569 11.558 8.538 1.00 83.44 163 VAL A N 1
ATOM 1290 C CA . VAL A 1 163 ? -19.926 12.884 8.543 1.00 83.4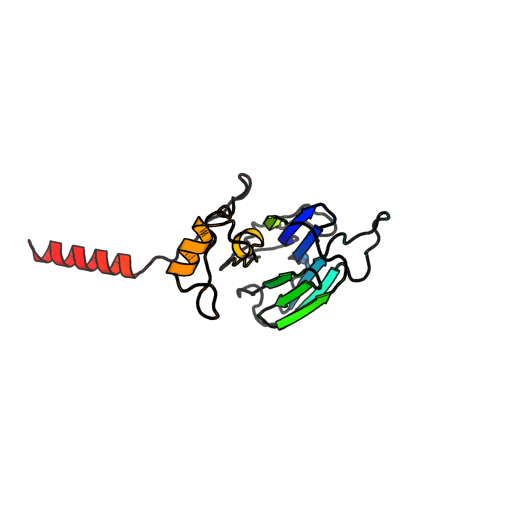4 163 VAL A CA 1
ATOM 1291 C C . VAL A 1 163 ? -18.896 13.048 9.661 1.00 83.44 163 VAL A C 1
ATOM 1293 O O . VAL A 1 163 ? -18.178 14.046 9.682 1.00 83.44 163 VAL A O 1
ATOM 1296 N N . THR A 1 164 ? -18.791 12.075 10.569 1.00 84.62 164 THR A N 1
ATOM 1297 C CA . THR A 1 164 ? -17.909 12.148 11.735 1.00 84.62 164 THR A CA 1
ATOM 1298 C C . THR A 1 164 ? -16.981 10.945 11.774 1.00 84.62 164 THR A C 1
ATOM 1300 O O . THR A 1 164 ? -17.417 9.811 11.972 1.00 84.62 164 THR A O 1
ATOM 1303 N N . ILE A 1 165 ? -15.681 11.218 11.660 1.00 84.88 165 ILE A N 1
ATOM 1304 C CA . ILE A 1 165 ? -14.603 10.251 11.881 1.00 84.88 165 ILE A CA 1
ATOM 1305 C C . ILE A 1 165 ? -13.988 10.543 13.249 1.00 84.88 165 ILE A C 1
ATOM 1307 O O . ILE A 1 165 ? -13.550 11.664 13.518 1.00 84.88 165 ILE A O 1
ATOM 1311 N N . CYS A 1 166 ? -13.946 9.537 14.119 1.00 87.62 166 CYS A N 1
ATOM 1312 C CA . CYS A 1 166 ? -13.346 9.672 15.440 1.00 87.62 166 CYS A CA 1
ATOM 1313 C C . CYS A 1 166 ? -11.841 9.415 15.362 1.00 87.62 166 CYS A C 1
ATOM 1315 O O . CYS A 1 166 ? -11.405 8.285 15.177 1.00 87.62 166 CYS A O 1
ATOM 1317 N N . LEU A 1 167 ? -11.050 10.480 15.509 1.00 85.56 167 LEU A N 1
ATOM 1318 C CA . LEU A 1 167 ? -9.593 10.389 15.505 1.00 85.56 167 LEU A CA 1
ATOM 1319 C C . LEU A 1 167 ? -9.118 9.556 16.697 1.00 85.56 167 LEU A C 1
ATOM 1321 O O . LEU A 1 167 ? -9.415 9.905 17.843 1.00 85.56 167 LEU A O 1
ATOM 1325 N N . ASP A 1 168 ? -8.358 8.497 16.437 1.00 80.94 168 ASP A N 1
ATOM 1326 C CA . ASP A 1 168 ? -7.555 7.824 17.451 1.00 80.94 168 ASP A CA 1
ATOM 1327 C C . ASP A 1 168 ? -6.228 8.575 17.616 1.00 80.94 168 ASP A C 1
ATOM 1329 O O . ASP A 1 168 ? -5.532 8.859 16.649 1.00 80.94 168 ASP A O 1
ATOM 1333 N N . THR A 1 169 ? -5.901 8.947 18.851 1.00 77.25 169 THR A N 1
ATOM 1334 C CA . THR A 1 169 ? -4.695 9.727 19.179 1.00 77.25 169 THR A CA 1
ATOM 1335 C C . THR A 1 169 ? -3.625 8.872 19.848 1.00 77.25 169 THR A C 1
ATOM 1337 O O . THR A 1 169 ? -2.628 9.419 20.310 1.00 77.25 169 THR A O 1
ATOM 1340 N N . ARG A 1 170 ? -3.880 7.569 20.023 1.00 69.69 170 ARG A N 1
ATOM 1341 C CA . ARG A 1 170 ? -2.930 6.614 20.605 1.00 69.69 170 ARG A CA 1
ATOM 1342 C C . ARG A 1 170 ? -2.209 5.787 19.555 1.00 69.69 170 ARG A C 1
ATOM 1344 O O . ARG A 1 170 ? -1.201 5.179 19.890 1.00 69.69 170 ARG A O 1
ATOM 1351 N N . VAL A 1 171 ? -2.704 5.773 18.319 1.00 65.44 171 VAL A N 1
ATOM 1352 C CA . VAL A 1 171 ? -1.908 5.303 17.187 1.00 65.44 171 VAL A CA 1
ATOM 1353 C C . VAL A 1 171 ? -0.712 6.244 17.097 1.00 65.44 171 VAL A C 1
ATOM 1355 O O . VAL A 1 171 ? -0.894 7.451 16.918 1.00 65.44 171 VAL A O 1
ATOM 1358 N N . GLU A 1 172 ? 0.486 5.706 17.328 1.00 57.88 172 GLU A N 1
ATOM 1359 C CA . GLU A 1 172 ? 1.728 6.464 17.219 1.00 57.88 172 GLU A CA 1
ATOM 1360 C C . GLU A 1 172 ? 1.730 7.197 15.875 1.00 57.88 172 GLU A C 1
ATOM 1362 O O . GLU A 1 172 ? 1.472 6.605 14.824 1.00 57.88 172 GLU A O 1
ATOM 1367 N N . SER A 1 173 ? 1.976 8.508 15.899 1.00 57.06 173 SER A N 1
ATOM 1368 C CA . SER A 1 173 ? 2.292 9.233 14.673 1.00 57.06 173 SER A CA 1
ATOM 1369 C C . SER A 1 173 ? 3.443 8.492 13.997 1.00 57.06 173 SER A C 1
ATOM 1371 O O . SER A 1 173 ? 4.461 8.285 14.657 1.00 57.06 173 SER A O 1
ATOM 1373 N N . GLY A 1 174 ? 3.258 8.069 12.743 1.00 60.97 174 GLY A N 1
ATOM 1374 C CA . GLY A 1 174 ? 4.206 7.201 12.042 1.00 60.97 174 GLY A CA 1
ATOM 1375 C C . GLY A 1 174 ? 5.657 7.621 12.277 1.00 60.97 174 GLY A C 1
ATOM 1376 O O . GLY A 1 174 ? 6.009 8.789 12.104 1.00 60.97 174 GLY A O 1
ATOM 1377 N N . VAL A 1 175 ? 6.479 6.675 12.726 1.00 66.81 175 VAL A N 1
ATOM 1378 C CA . VAL A 1 175 ? 7.896 6.910 13.004 1.00 66.81 175 VAL A CA 1
ATOM 1379 C C . VAL A 1 175 ? 8.658 6.812 11.688 1.00 66.81 175 VAL A C 1
ATOM 1381 O O . VAL A 1 175 ? 8.503 5.846 10.944 1.00 66.81 175 VAL A O 1
ATOM 1384 N N . VAL A 1 176 ? 9.472 7.822 11.384 1.00 69.12 176 VAL A N 1
ATOM 1385 C CA . VAL A 1 176 ? 10.411 7.750 10.260 1.00 69.12 176 VAL A CA 1
ATOM 1386 C C . VAL A 1 176 ? 11.621 6.950 10.726 1.00 69.12 176 VAL A C 1
ATOM 1388 O O . VAL A 1 176 ? 12.215 7.285 11.752 1.00 69.12 176 VAL A O 1
ATOM 1391 N N . ASP A 1 177 ? 11.974 5.897 9.988 1.00 67.62 177 ASP A N 1
ATOM 1392 C CA . ASP A 1 177 ? 13.189 5.128 10.259 1.00 67.62 177 ASP A CA 1
ATOM 1393 C C . ASP A 1 177 ? 14.413 6.073 10.263 1.00 67.62 177 ASP A C 1
ATOM 1395 O O . ASP A 1 177 ? 14.547 6.876 9.335 1.00 67.62 177 ASP A O 1
ATOM 1399 N N . PRO A 1 178 ? 15.315 6.009 11.263 1.00 69.06 178 PRO A N 1
ATOM 1400 C CA . PRO A 1 178 ? 16.491 6.879 11.332 1.00 69.06 178 PRO A CA 1
ATOM 1401 C C . PRO A 1 178 ? 17.415 6.827 10.107 1.00 69.06 178 PRO A C 1
ATOM 1403 O O . PRO A 1 178 ? 18.132 7.796 9.856 1.00 69.06 178 PRO A O 1
ATOM 1406 N N . SER A 1 179 ? 17.434 5.722 9.351 1.00 65.56 179 SER A N 1
ATOM 1407 C CA . SER A 1 179 ? 18.196 5.611 8.102 1.00 65.56 179 SER A CA 1
ATOM 1408 C C . SER A 1 179 ? 17.461 6.187 6.888 1.00 65.56 179 SER A C 1
ATOM 1410 O O . SER A 1 179 ? 18.027 6.226 5.797 1.00 65.56 179 SER A O 1
ATOM 1412 N N . SER A 1 180 ? 16.209 6.617 7.052 1.00 70.62 180 SER A N 1
ATOM 1413 C CA . SER A 1 180 ? 15.415 7.267 6.011 1.00 70.62 180 SER A CA 1
ATOM 1414 C C . SER A 1 180 ? 15.546 8.786 6.085 1.00 70.62 180 SER A C 1
ATOM 1416 O O . SER A 1 180 ? 15.508 9.391 7.155 1.00 70.62 180 SER A O 1
ATOM 1418 N N . SER A 1 181 ? 15.642 9.433 4.925 1.00 70.62 181 SER A N 1
ATOM 1419 C CA . SER A 1 181 ? 15.498 10.883 4.807 1.00 70.62 181 SER A CA 1
ATOM 1420 C C . SER A 1 181 ? 14.079 11.220 4.351 1.00 70.62 181 SER A C 1
ATOM 1422 O O . SER A 1 181 ? 13.613 10.791 3.298 1.00 70.62 181 SER A O 1
ATOM 1424 N N . GLY A 1 182 ? 13.363 11.988 5.169 1.00 65.44 182 GLY A N 1
ATOM 1425 C CA . GLY A 1 182 ? 12.028 12.488 4.859 1.00 65.44 182 GLY A CA 1
ATOM 1426 C C . GLY A 1 182 ? 11.984 13.995 5.049 1.00 65.44 182 GLY A C 1
ATOM 1427 O O . GLY A 1 182 ? 12.559 14.528 5.994 1.00 65.44 182 GLY A O 1
ATOM 1428 N N . SER A 1 183 ? 11.313 14.704 4.148 1.00 64.31 183 SER A N 1
ATOM 1429 C CA . SER A 1 183 ? 11.027 16.130 4.311 1.00 64.31 183 SER A CA 1
ATOM 1430 C C . SER A 1 183 ? 9.534 16.352 4.143 1.00 64.31 183 SER A C 1
ATOM 1432 O O . SER A 1 183 ? 8.968 16.050 3.095 1.00 64.31 183 SER A O 1
ATOM 1434 N N . ALA A 1 184 ? 8.883 16.875 5.181 1.00 63.72 184 ALA A N 1
ATOM 1435 C CA . ALA A 1 184 ? 7.503 17.318 5.070 1.00 63.72 184 ALA A CA 1
ATOM 1436 C C . ALA A 1 184 ? 7.486 18.665 4.342 1.00 63.72 184 ALA A C 1
ATOM 1438 O O . ALA A 1 184 ? 7.901 19.688 4.889 1.00 63.72 184 ALA A O 1
ATOM 1439 N N . VAL A 1 185 ? 7.008 18.675 3.100 1.00 59.69 185 VAL A N 1
ATOM 1440 C CA . VAL A 1 185 ? 6.776 19.925 2.375 1.00 59.69 185 VAL A CA 1
ATOM 1441 C C . VAL A 1 185 ? 5.440 20.490 2.847 1.00 59.69 185 VAL A C 1
ATOM 1443 O O . VAL A 1 185 ? 4.378 20.106 2.360 1.00 59.69 185 VAL A O 1
ATOM 1446 N N . VAL A 1 186 ? 5.477 21.387 3.833 1.00 55.00 186 VAL A N 1
ATOM 1447 C CA . VAL A 1 186 ? 4.288 22.148 4.229 1.00 55.00 186 VAL A CA 1
ATOM 1448 C C . VAL A 1 186 ? 4.096 23.257 3.191 1.00 55.00 186 VAL A C 1
ATOM 1450 O O . VAL A 1 186 ? 5.002 24.078 3.026 1.00 55.00 186 VAL A O 1
ATOM 1453 N N . PRO A 1 187 ? 2.966 23.314 2.461 1.00 52.41 187 PRO A N 1
ATOM 1454 C CA . PRO A 1 187 ? 2.735 24.400 1.522 1.00 52.41 187 PRO A CA 1
ATOM 1455 C C . PRO A 1 187 ? 2.758 25.726 2.286 1.00 52.41 187 PRO A C 1
ATOM 1457 O O . PRO A 1 187 ? 2.072 25.884 3.298 1.00 52.41 187 PRO A O 1
ATOM 1460 N N . LEU A 1 188 ? 3.567 26.673 1.805 1.00 46.47 188 LEU A N 1
ATOM 1461 C CA . LEU A 1 188 ? 3.672 28.010 2.378 1.00 46.47 188 LEU A CA 1
ATOM 1462 C C . LEU A 1 188 ? 2.271 28.634 2.409 1.00 46.47 188 LEU A C 1
ATOM 1464 O O . LEU A 1 188 ? 1.682 28.910 1.362 1.00 46.47 188 LEU A O 1
ATOM 1468 N N . GLN A 1 189 ? 1.708 28.833 3.602 1.00 53.47 189 GLN A N 1
ATOM 1469 C CA . GLN A 1 189 ? 0.423 29.508 3.740 1.00 53.47 189 GLN A CA 1
ATOM 1470 C C . GLN A 1 189 ? 0.617 30.977 3.349 1.00 53.47 189 GLN A C 1
ATOM 1472 O O . GLN A 1 189 ? 1.030 31.796 4.164 1.00 53.47 189 GLN A O 1
ATOM 1477 N N . LEU A 1 190 ? 0.327 31.316 2.089 1.00 55.62 190 LEU A N 1
ATOM 1478 C CA . LEU A 1 190 ? 0.473 32.666 1.519 1.00 55.62 190 LEU A CA 1
ATOM 1479 C C . LEU A 1 190 ? -0.236 33.754 2.353 1.00 55.62 190 LEU A C 1
ATOM 1481 O O . LEU A 1 190 ? 0.193 34.906 2.371 1.00 55.62 190 LEU A O 1
ATOM 1485 N N . TRP A 1 191 ? -1.270 33.382 3.113 1.00 57.47 191 TRP A N 1
ATOM 1486 C CA . TRP A 1 191 ? -1.961 34.257 4.064 1.00 57.47 191 TRP A CA 1
ATOM 1487 C C . TRP A 1 191 ? -1.055 34.769 5.195 1.00 57.47 191 TRP A C 1
ATOM 1489 O O . TRP A 1 191 ? -1.230 35.898 5.645 1.00 57.47 191 TRP A O 1
ATOM 1499 N N . ILE A 1 192 ? -0.050 33.995 5.618 1.00 58.91 192 ILE A N 1
ATOM 1500 C CA . ILE A 1 192 ? 0.921 34.416 6.640 1.00 58.91 192 ILE A CA 1
ATOM 1501 C C . ILE A 1 192 ? 1.797 35.557 6.104 1.00 58.91 192 ILE A C 1
ATOM 1503 O O . ILE A 1 192 ? 2.026 36.534 6.814 1.00 58.91 192 ILE A O 1
ATOM 1507 N N . LEU A 1 193 ? 2.209 35.498 4.830 1.00 56.59 193 LEU A N 1
ATOM 1508 C CA . LEU A 1 193 ? 2.908 36.613 4.178 1.00 56.59 193 LEU A CA 1
ATOM 1509 C C . LEU A 1 193 ? 2.007 37.841 4.016 1.00 56.59 193 LEU A C 1
ATOM 1511 O O . LEU A 1 193 ? 2.464 38.958 4.236 1.00 56.59 193 LEU A O 1
ATOM 1515 N N . SER A 1 194 ? 0.723 37.648 3.702 1.00 59.00 194 SER A N 1
ATOM 1516 C CA . SER A 1 194 ? -0.241 38.752 3.620 1.00 59.00 194 SER A CA 1
ATOM 1517 C C . SER A 1 194 ? -0.409 39.474 4.966 1.00 59.00 194 SER A C 1
ATOM 1519 O O . SER A 1 194 ? -0.360 40.702 5.005 1.00 59.00 194 SER A O 1
ATOM 1521 N N . MET A 1 195 ? -0.503 38.738 6.078 1.00 57.16 195 MET A N 1
ATOM 1522 C CA . MET A 1 195 ? -0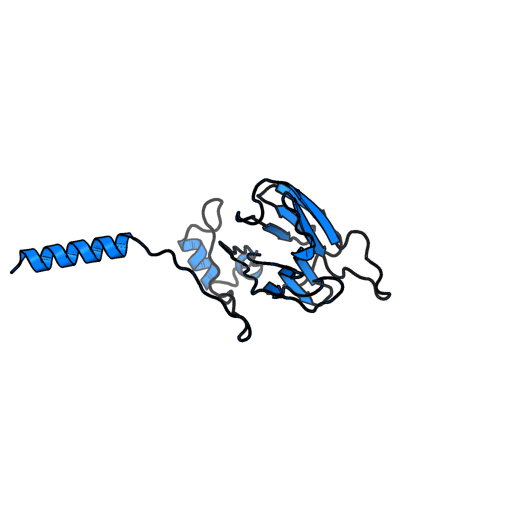.590 39.324 7.424 1.00 57.16 195 MET A CA 1
ATOM 1523 C C . MET A 1 195 ? 0.695 40.065 7.830 1.00 57.16 195 MET A C 1
ATOM 1525 O O . MET A 1 195 ? 0.621 41.138 8.429 1.00 57.16 195 MET A O 1
ATOM 1529 N N . LEU A 1 196 ? 1.869 39.544 7.456 1.00 58.50 196 LEU A N 1
ATOM 1530 C CA . LEU A 1 196 ? 3.161 40.213 7.656 1.00 58.50 196 LEU A CA 1
ATOM 1531 C C . LEU A 1 196 ? 3.280 41.513 6.842 1.00 58.50 196 LEU A C 1
ATOM 1533 O O . LEU A 1 196 ? 3.763 42.515 7.367 1.00 58.50 196 LEU A O 1
ATOM 1537 N N . CYS A 1 197 ? 2.791 41.535 5.598 1.00 57.50 197 CYS A N 1
ATOM 1538 C CA . CYS A 1 197 ? 2.758 42.747 4.775 1.00 57.50 197 CYS A CA 1
ATOM 1539 C C . CYS A 1 197 ? 1.804 43.815 5.334 1.00 57.50 197 CYS A C 1
ATOM 1541 O O . CYS A 1 197 ? 2.151 44.995 5.335 1.00 57.50 197 CYS A O 1
ATOM 1543 N N . VAL A 1 198 ? 0.632 43.422 5.848 1.00 59.03 198 VAL A N 1
ATOM 1544 C CA . VAL A 1 198 ? -0.322 44.358 6.475 1.00 59.03 198 VAL A CA 1
ATOM 1545 C C . VAL A 1 198 ? 0.251 44.943 7.770 1.00 59.03 198 VAL A C 1
ATOM 1547 O O . VAL A 1 198 ? 0.146 46.148 7.994 1.00 59.03 198 VAL A O 1
ATOM 1550 N N . ALA A 1 199 ? 0.922 44.130 8.591 1.00 58.16 199 ALA A N 1
ATOM 1551 C CA . ALA A 1 199 ? 1.585 44.609 9.803 1.00 58.16 199 ALA A CA 1
ATOM 1552 C C . ALA A 1 199 ? 2.716 45.609 9.491 1.00 58.16 199 ALA A C 1
ATOM 1554 O O . ALA A 1 199 ? 2.786 46.663 10.120 1.00 58.16 199 ALA A O 1
ATOM 1555 N N . PHE A 1 200 ? 3.550 45.337 8.479 1.00 56.38 200 PHE A N 1
ATOM 1556 C CA . PHE A 1 200 ? 4.593 46.276 8.043 1.00 56.38 200 PHE A CA 1
ATOM 1557 C C . PHE A 1 200 ? 4.017 47.583 7.482 1.00 56.38 200 PHE A C 1
ATOM 1559 O O . PHE A 1 200 ? 4.532 48.655 7.791 1.00 56.38 200 PHE A O 1
ATOM 1566 N N . ALA A 1 201 ? 2.925 47.526 6.715 1.00 56.44 201 ALA A N 1
ATOM 1567 C CA . ALA A 1 201 ? 2.265 48.725 6.198 1.00 56.44 201 ALA A CA 1
ATOM 1568 C C . ALA A 1 201 ? 1.680 49.607 7.319 1.00 56.44 201 ALA A C 1
ATOM 1570 O O . ALA A 1 201 ? 1.768 50.834 7.242 1.00 56.44 201 ALA A O 1
ATOM 1571 N N . MET A 1 202 ? 1.138 49.003 8.386 1.00 55.91 202 MET A N 1
ATOM 1572 C CA . MET A 1 202 ? 0.658 49.755 9.552 1.00 55.91 202 MET A CA 1
ATOM 1573 C C . MET A 1 202 ? 1.796 50.389 10.360 1.00 55.91 202 MET A C 1
ATOM 1575 O O . MET A 1 202 ? 1.634 51.504 10.844 1.00 55.91 202 MET A O 1
ATOM 1579 N N . VAL A 1 203 ? 2.954 49.729 10.472 1.00 56.66 203 VAL A N 1
ATOM 1580 C CA . VAL A 1 203 ? 4.124 50.281 11.181 1.00 56.66 203 VAL A CA 1
ATOM 1581 C C . VAL A 1 203 ? 4.763 51.437 10.407 1.00 56.66 203 VAL A C 1
ATOM 1583 O O . VAL A 1 203 ? 5.130 52.437 11.013 1.00 56.66 203 VAL A O 1
ATOM 1586 N N . VAL A 1 204 ? 4.850 51.351 9.075 1.00 57.72 204 VAL A N 1
ATOM 1587 C CA . VAL A 1 204 ? 5.413 52.430 8.237 1.00 57.72 204 VAL A CA 1
ATOM 1588 C C . VAL A 1 204 ? 4.479 53.643 8.145 1.00 57.72 204 VAL A C 1
ATOM 1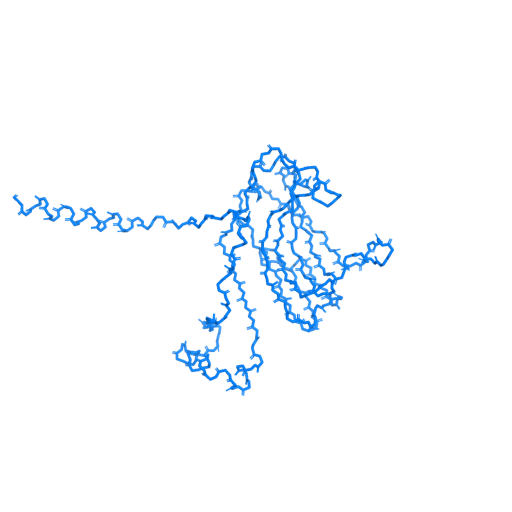590 O O . VAL A 1 204 ? 4.954 54.761 7.998 1.00 57.72 204 VAL A O 1
ATOM 1593 N N . SER A 1 205 ? 3.163 53.453 8.281 1.00 54.25 205 SER A N 1
ATOM 1594 C CA . SER A 1 205 ? 2.188 54.559 8.275 1.00 54.25 205 SER A CA 1
ATOM 1595 C C . SER A 1 205 ? 2.055 55.273 9.630 1.00 54.25 205 SER A C 1
ATOM 1597 O O . SER A 1 205 ? 1.322 56.254 9.730 1.00 54.25 205 SER A O 1
ATOM 1599 N N . ALA A 1 206 ? 2.716 54.766 10.676 1.00 51.16 206 ALA A N 1
ATOM 1600 C CA . ALA A 1 206 ? 2.664 55.289 12.042 1.00 51.16 206 ALA A CA 1
ATOM 1601 C C . ALA A 1 206 ? 3.945 56.046 12.462 1.00 51.16 206 ALA A C 1
ATOM 1603 O O . ALA A 1 206 ? 4.130 56.297 13.654 1.00 51.16 206 ALA A O 1
ATOM 1604 N N . VAL A 1 207 ? 4.814 56.401 11.503 1.00 47.91 207 VAL A N 1
ATOM 1605 C CA . VAL A 1 207 ? 6.035 57.209 11.695 1.00 4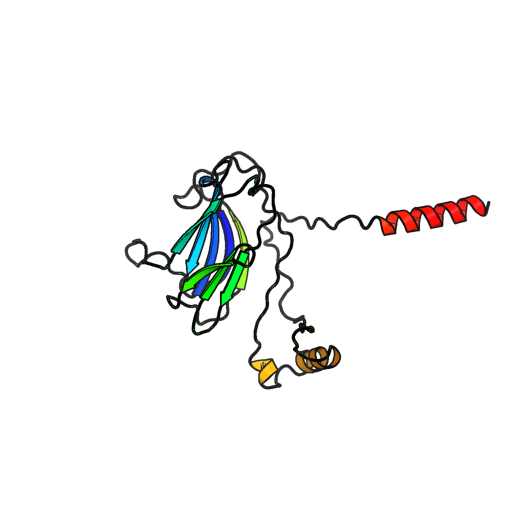7.91 207 VAL A CA 1
ATOM 1606 C C . VAL A 1 207 ? 5.937 58.508 10.908 1.00 47.91 207 VAL A C 1
ATOM 1608 O O . VAL A 1 207 ? 5.514 58.446 9.733 1.00 47.91 207 VAL A O 1
#

Radius of gyration: 21.93 Å; chains: 1; bounding box: 43×82×49 Å

Secondary structure (DSSP, 8-state):
-BT--SB-EEEEEEESSTTSEEEEEEEGGG--SSEEEEEEEES--B-TTSPBPTTTEEEEEEE-TTGGGSPPPEEEEE-SS-EEEEETTEEEEEE-SS---S--EEEEEEE--SSTTT-SBPSS--B---S--------HHHHTT--HHHHHHHHHTT-SBTTB----SSS---PPPTT----------HHHHHHHHHHHHHHHTT-